Protein AF-A0A816IDU9-F1 (afdb_monomer_lite)

Foldseek 3Di:
DLVVVVVVCVVPAPQAADEDEELCCQPQPVQLQLQVLLAGLYQYEYEYCDDRPNVLFRDHNYYYDPVVVVVPDPPDPPPPPPDDWDA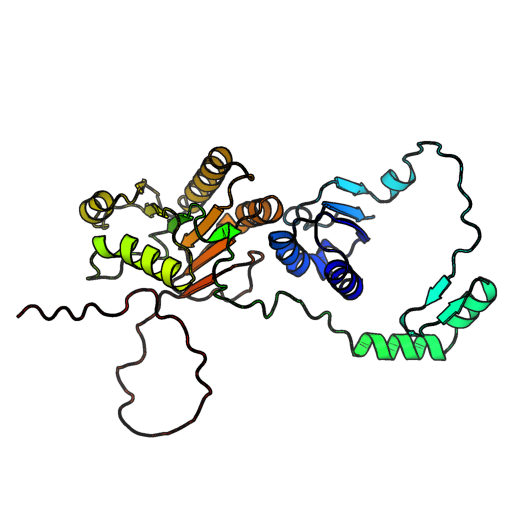DPLVRDTHPDPVVVVVVCPDPVNVVSCVVVVVPDDPDRPLPPPDAQAADDPQQLAFEEEEEEECVFPNDDPPDQLLVVVVLVCVSCVVSNRNHHYAAEYEECCPPPPVVRNVVNRHHYDYDDPPCSLVVVLVVVVVVPVVVDQVTAYEYEYEGPPCVSNVSSVSNCSSNHNYAYEYEGCDDDPDDDSDNHRHYHHQDDDDPDDDDDDDDDDDDPDPDDDDDDDDDDPPPDD

Sequence (318 aa):
MYRNMVEWRDQNPPPATMMIISNQVGSQFSWDLVRLQQRTLYNLFLAYSVRPVFSIVLSTSQEWRWKELLQNKRSAPLVVVQGAKLYCKSCNYGSQRLKKFRKHLSSYNHAREEGVTTVYTNVERVTADWGRNYKATPEFATAKIQVWWDMFDCPIPQGYDARQVPPSIEAAFKELGYSGPVSITAYGDHKHTPLQALSSTGVHVAHAVPSVEYKRMAGDVREWHADNPPQTAAIIMVISDNVDIISIGLVKLLQENKYNLFLAYSFRPYQMSYLLTSAEWLGKAYLQVLSISTVFSVKVKAVYLPQCFIANCAALIP

Radius of gyration: 25.69 Å; chains: 1; bounding box: 66×54×75 Å

Structure (mmCIF, N/CA/C/O backbone):
data_AF-A0A816IDU9-F1
#
_entry.id   AF-A0A816IDU9-F1
#
loop_
_atom_site.group_PDB
_atom_site.id
_atom_site.type_symbol
_atom_site.label_atom_id
_atom_site.label_alt_id
_atom_site.label_comp_id
_atom_site.label_asym_id
_atom_site.label_entity_id
_atom_site.label_seq_id
_atom_site.pdbx_PDB_ins_code
_atom_site.Cartn_x
_atom_site.Cartn_y
_atom_site.Cartn_z
_atom_site.occupancy
_atom_site.B_iso_or_equiv
_atom_site.auth_seq_id
_atom_site.auth_comp_id
_atom_site.auth_asym_id
_atom_site.auth_atom_id
_atom_site.pdbx_PDB_model_num
ATOM 1 N N . MET A 1 1 ? -7.204 -4.466 23.715 1.00 78.62 1 MET A N 1
ATOM 2 C CA . MET A 1 1 ? -7.829 -3.588 22.694 1.00 78.62 1 MET A CA 1
ATOM 3 C C . MET A 1 1 ? -7.527 -4.089 21.287 1.00 78.62 1 MET A C 1
ATOM 5 O O . MET A 1 1 ? -8.476 -4.454 20.615 1.00 78.62 1 MET A O 1
ATOM 9 N N . TYR A 1 2 ? -6.252 -4.191 20.885 1.00 81.44 2 TYR A N 1
ATOM 10 C CA . TYR A 1 2 ? -5.846 -4.670 19.553 1.00 81.44 2 TYR A CA 1
ATOM 11 C C . TYR A 1 2 ? -6.531 -5.961 19.090 1.00 81.44 2 TYR A C 1
ATOM 13 O O . TYR A 1 2 ? -7.183 -5.975 18.058 1.00 81.44 2 TYR A O 1
ATOM 21 N N . ARG A 1 3 ? -6.458 -7.028 19.893 1.00 81.25 3 ARG A N 1
ATOM 22 C CA . ARG A 1 3 ? -7.088 -8.313 19.568 1.00 81.25 3 ARG A CA 1
ATOM 23 C C . ARG A 1 3 ? -8.578 -8.180 19.233 1.00 81.25 3 ARG A C 1
ATOM 25 O O . ARG A 1 3 ? -9.013 -8.683 18.213 1.00 81.25 3 ARG A O 1
ATOM 32 N N . ASN A 1 4 ? -9.337 -7.436 20.042 1.00 85.25 4 ASN A N 1
ATOM 33 C CA . ASN A 1 4 ? -10.763 -7.199 19.779 1.00 85.25 4 ASN A CA 1
ATOM 34 C C . ASN A 1 4 ? -10.982 -6.416 18.479 1.00 85.25 4 ASN A C 1
ATOM 36 O O . ASN A 1 4 ? -11.978 -6.624 17.802 1.00 85.25 4 ASN A O 1
ATOM 40 N N . MET A 1 5 ? -10.083 -5.479 18.168 1.00 88.38 5 MET A N 1
ATOM 41 C CA . MET A 1 5 ? -10.132 -4.703 16.934 1.00 88.38 5 MET A CA 1
ATOM 42 C C . MET A 1 5 ? -9.935 -5.614 15.718 1.00 88.38 5 MET A C 1
ATOM 44 O O . MET A 1 5 ? -10.696 -5.498 14.768 1.00 88.38 5 MET A O 1
ATOM 48 N N . VAL A 1 6 ? -8.959 -6.526 15.762 1.00 86.38 6 VAL A N 1
ATOM 49 C CA . VAL A 1 6 ? -8.733 -7.531 14.710 1.00 86.38 6 VAL A CA 1
ATOM 50 C C . VAL A 1 6 ? -9.931 -8.478 14.596 1.00 86.38 6 VAL A C 1
ATOM 52 O O . VAL A 1 6 ? -10.527 -8.546 13.529 1.00 86.38 6 VAL A O 1
ATOM 55 N N . GLU A 1 7 ? -10.361 -9.094 15.706 1.00 87.62 7 GLU A N 1
ATOM 56 C CA . GLU A 1 7 ? -11.531 -9.994 15.754 1.00 87.62 7 GLU A CA 1
ATOM 57 C C . GLU A 1 7 ? -12.792 -9.328 15.174 1.00 87.62 7 GLU A C 1
ATOM 59 O O . GLU A 1 7 ? -13.582 -9.958 14.473 1.00 87.62 7 GLU A O 1
ATOM 64 N N . TRP A 1 8 ? -12.991 -8.035 15.449 1.00 90.94 8 TRP A N 1
ATOM 65 C CA . TRP A 1 8 ? -14.117 -7.283 14.907 1.00 90.94 8 TRP A CA 1
ATOM 66 C C . TRP A 1 8 ? -14.004 -7.077 13.393 1.00 90.94 8 TRP A C 1
ATOM 68 O O . TRP A 1 8 ? -15.014 -7.187 12.703 1.00 90.94 8 TRP A O 1
ATOM 78 N N . ARG A 1 9 ? -12.808 -6.803 12.856 1.00 90.50 9 ARG A N 1
ATOM 79 C CA . ARG A 1 9 ? -12.597 -6.604 11.408 1.00 90.50 9 ARG A CA 1
ATOM 80 C C . ARG A 1 9 ? -12.916 -7.863 10.612 1.00 90.50 9 ARG A C 1
ATOM 82 O O . ARG A 1 9 ? -13.568 -7.757 9.579 1.00 90.50 9 ARG A O 1
ATOM 89 N N . ASP A 1 10 ? -12.546 -9.031 11.132 1.00 87.06 10 ASP A N 1
ATOM 90 C CA . ASP A 1 10 ? -12.831 -10.321 10.489 1.00 87.06 10 ASP A CA 1
ATOM 91 C C . ASP A 1 10 ? -14.338 -10.563 10.320 1.00 87.06 10 ASP A C 1
ATOM 93 O O . ASP A 1 10 ? -14.783 -11.171 9.350 1.00 87.06 10 ASP A O 1
ATOM 97 N N . GLN A 1 11 ? -15.139 -10.049 11.255 1.00 91.88 11 GLN A N 1
ATOM 98 C CA . GLN A 1 11 ? -16.598 -10.169 11.240 1.00 91.88 11 GLN A CA 1
ATOM 99 C C . GLN A 1 11 ? -17.295 -9.022 10.496 1.00 91.88 11 GLN A C 1
ATOM 101 O O . GLN A 1 11 ? -18.490 -9.108 10.223 1.00 91.88 11 GLN A O 1
ATOM 106 N N . ASN A 1 12 ? -16.578 -7.936 10.198 1.00 93.00 12 ASN A N 1
ATOM 107 C CA . ASN A 1 12 ? -17.136 -6.699 9.653 1.00 93.00 12 ASN A CA 1
ATOM 108 C C . ASN A 1 12 ? -16.245 -6.195 8.505 1.00 93.00 12 ASN A C 1
ATOM 110 O O . ASN A 1 12 ? -15.448 -5.270 8.711 1.00 93.00 12 ASN A O 1
ATOM 114 N N . PRO A 1 13 ? -16.331 -6.800 7.304 1.00 89.56 13 PRO A N 1
ATOM 115 C CA . PRO A 1 13 ? -15.541 -6.370 6.159 1.00 89.56 13 PRO A CA 1
ATOM 116 C C . PRO A 1 13 ? -15.941 -4.955 5.690 1.00 89.56 13 PRO A C 1
ATOM 118 O O . PRO A 1 13 ? -17.070 -4.518 5.922 1.00 89.56 13 PRO A O 1
ATOM 121 N N . PRO A 1 14 ? -15.039 -4.224 5.015 1.00 86.12 14 PRO A N 1
ATOM 122 C CA . PRO A 1 14 ? -15.341 -2.915 4.438 1.00 86.12 14 PRO A CA 1
ATOM 123 C C . PRO A 1 14 ? -16.482 -2.962 3.396 1.00 86.12 14 PRO A C 1
ATOM 125 O O . PRO A 1 14 ? -16.586 -3.953 2.671 1.00 86.12 14 PRO A O 1
ATOM 128 N N . PRO A 1 15 ? -17.289 -1.890 3.243 1.00 89.75 15 PRO A N 1
ATOM 129 C CA . PRO A 1 15 ? -17.179 -0.604 3.929 1.00 89.75 15 PRO A CA 1
ATOM 130 C C . PRO A 1 15 ? -17.685 -0.683 5.374 1.00 89.75 15 PRO A C 1
ATOM 132 O O . PRO A 1 15 ? -18.824 -1.053 5.641 1.00 89.75 15 PRO A O 1
ATOM 135 N N . ALA A 1 16 ? -16.832 -0.289 6.317 1.00 92.62 16 ALA A N 1
ATOM 136 C CA . ALA A 1 16 ? -17.140 -0.314 7.737 1.00 92.62 16 ALA A CA 1
ATOM 137 C C . ALA A 1 16 ? -16.391 0.810 8.461 1.00 92.62 16 ALA A C 1
ATOM 139 O O . ALA A 1 16 ? -15.322 1.259 8.033 1.00 92.62 16 ALA A O 1
ATOM 140 N N . THR A 1 17 ? -16.975 1.273 9.563 1.00 94.50 17 THR A N 1
ATOM 141 C CA . THR A 1 17 ? -16.489 2.425 10.324 1.00 94.50 17 THR A CA 1
ATOM 142 C C . THR A 1 17 ? -16.028 1.982 11.699 1.00 94.50 17 THR A C 1
ATOM 144 O O . THR A 1 17 ? -16.744 1.271 12.401 1.00 94.50 17 THR A O 1
ATOM 147 N N . MET A 1 18 ? -14.847 2.438 12.104 1.00 92.81 18 MET A N 1
ATOM 148 C CA . MET A 1 18 ? -14.264 2.123 13.399 1.00 92.81 18 MET A CA 1
ATOM 149 C C . MET A 1 18 ? -13.790 3.399 14.082 1.00 92.81 18 MET A C 1
ATOM 151 O O . MET A 1 18 ? -13.021 4.170 13.515 1.00 92.81 18 MET A O 1
ATOM 155 N N . MET A 1 19 ? -14.213 3.594 15.330 1.00 92.75 19 MET A N 1
ATOM 156 C CA . MET A 1 19 ? -13.714 4.667 16.183 1.00 92.75 19 MET A CA 1
ATOM 157 C C . MET A 1 19 ? -12.848 4.090 17.301 1.00 92.75 19 MET A C 1
ATOM 159 O O . MET A 1 19 ? -13.300 3.235 18.064 1.00 92.75 19 MET A O 1
ATOM 163 N N . ILE A 1 20 ? -11.614 4.577 17.424 1.00 89.38 20 ILE A N 1
ATOM 164 C CA . ILE A 1 20 ? -10.679 4.176 18.476 1.00 89.38 20 ILE A CA 1
ATOM 165 C C . ILE A 1 20 ? -10.478 5.347 19.435 1.00 89.38 20 ILE A C 1
ATOM 167 O O . ILE A 1 20 ? -9.988 6.410 19.057 1.00 89.38 20 ILE A O 1
ATOM 171 N N . ILE A 1 21 ? -10.836 5.134 20.702 1.00 90.88 21 ILE A N 1
ATOM 172 C CA . ILE A 1 21 ? -10.668 6.115 21.779 1.00 90.88 21 ILE A CA 1
ATOM 173 C C . ILE A 1 21 ? -9.520 5.650 22.678 1.00 90.88 21 ILE A C 1
ATOM 175 O O . ILE A 1 21 ? -9.719 4.823 23.569 1.00 90.88 21 ILE A O 1
ATOM 179 N N . SER A 1 22 ? -8.294 6.105 22.409 1.00 87.19 22 SER A N 1
ATOM 180 C CA . SER A 1 22 ? -7.103 5.674 23.152 1.00 87.19 22 SER A CA 1
ATOM 181 C C . SER A 1 22 ? -5.885 6.563 22.897 1.00 87.19 22 SER A C 1
ATOM 183 O O . SER A 1 22 ? -5.602 6.941 21.765 1.00 87.19 22 SER A O 1
ATOM 185 N N . ASN A 1 23 ? -5.082 6.803 23.939 1.00 85.06 23 ASN A N 1
ATOM 186 C CA . ASN A 1 23 ? -3.752 7.416 23.796 1.00 85.06 23 ASN A CA 1
ATOM 187 C C . ASN A 1 23 ? -2.694 6.426 23.266 1.00 85.06 23 ASN A C 1
ATOM 189 O O . ASN A 1 23 ? -1.593 6.835 22.911 1.00 85.06 23 ASN A O 1
ATOM 193 N N . GLN A 1 24 ? -2.995 5.123 23.239 1.00 78.56 24 GLN A N 1
ATOM 194 C CA . GLN A 1 24 ? -2.028 4.068 22.908 1.00 78.56 24 GLN A CA 1
ATOM 195 C C . GLN A 1 24 ? -1.962 3.737 21.412 1.00 78.56 24 GLN A C 1
ATOM 197 O O . GLN A 1 24 ? -1.134 2.921 21.011 1.00 78.56 24 GLN A O 1
ATOM 202 N N . VAL A 1 25 ? -2.798 4.366 20.574 1.00 76.94 25 VAL A N 1
ATOM 203 C CA . VAL A 1 25 ? -2.815 4.112 19.121 1.00 76.94 25 VAL A CA 1
ATOM 204 C C . VAL A 1 25 ? -1.441 4.337 18.504 1.00 76.94 25 VAL A C 1
ATOM 206 O O . VAL A 1 25 ? -0.973 3.492 17.750 1.00 76.94 25 VAL A O 1
ATOM 209 N N . GLY A 1 26 ? -0.755 5.415 18.889 1.00 67.81 26 GLY A N 1
ATOM 210 C CA . GLY A 1 26 ? 0.555 5.749 18.333 1.00 67.81 26 GLY A CA 1
ATOM 211 C C . GLY A 1 26 ? 1.686 4.793 18.718 1.00 67.81 26 GLY A C 1
ATOM 212 O O . GLY A 1 26 ? 2.640 4.679 17.959 1.00 67.81 26 GLY A O 1
ATOM 213 N N . SER A 1 27 ? 1.601 4.112 19.863 1.00 69.06 27 SER A N 1
ATOM 214 C CA . SER A 1 27 ? 2.715 3.320 20.407 1.00 69.06 27 SER A CA 1
ATOM 215 C C . SER A 1 27 ? 2.509 1.810 20.316 1.00 69.06 27 SER A C 1
ATOM 217 O O . SER A 1 27 ? 3.453 1.097 20.001 1.00 69.06 27 SER A O 1
ATOM 219 N N . GLN A 1 28 ? 1.298 1.317 20.587 1.00 65.62 28 GLN A N 1
ATOM 220 C CA . GLN A 1 28 ? 1.035 -0.122 20.705 1.00 65.62 28 GLN A CA 1
ATOM 221 C C . GLN A 1 28 ? 0.376 -0.724 19.462 1.00 65.62 28 GLN A C 1
ATOM 223 O O . GLN A 1 28 ? 0.514 -1.919 19.214 1.00 65.62 28 GLN A O 1
ATOM 228 N N . PHE A 1 29 ? -0.355 0.084 18.685 1.00 65.69 29 PHE A N 1
ATOM 229 C CA . PHE A 1 29 ? -1.161 -0.402 17.555 1.00 65.69 29 PHE A CA 1
ATOM 230 C C . PHE A 1 29 ? -0.689 0.122 16.200 1.00 65.69 29 PHE A C 1
ATOM 232 O O . PHE A 1 29 ? -1.018 -0.481 15.184 1.00 65.69 29 PHE A O 1
ATOM 239 N N . SER A 1 30 ? 0.059 1.228 16.183 1.00 72.06 30 SER A N 1
ATOM 240 C CA . SER A 1 30 ? 0.325 2.023 14.981 1.00 72.06 30 SER A CA 1
ATOM 241 C C . SER A 1 30 ? 0.877 1.192 13.832 1.00 72.06 30 SER A C 1
ATOM 243 O O . SER A 1 30 ? 0.335 1.255 12.738 1.00 72.06 30 SER A O 1
ATOM 245 N N . TRP A 1 31 ? 1.892 0.367 14.080 1.00 82.00 31 TRP A N 1
ATOM 246 C CA . TRP A 1 31 ? 2.564 -0.372 13.014 1.00 82.00 31 TRP A CA 1
ATOM 247 C C . TRP A 1 31 ? 1.662 -1.368 12.278 1.00 82.00 31 TRP A C 1
ATOM 249 O O . TRP A 1 31 ? 1.535 -1.292 11.056 1.00 82.00 31 TRP A O 1
ATOM 259 N N . ASP A 1 32 ? 0.989 -2.262 13.004 1.00 86.06 32 ASP A N 1
ATOM 260 C CA . ASP A 1 32 ? 0.158 -3.296 12.374 1.00 86.06 32 ASP A CA 1
ATOM 261 C C . ASP A 1 32 ? -1.160 -2.704 11.852 1.00 86.06 32 ASP A C 1
ATOM 263 O O . ASP A 1 32 ? -1.638 -3.080 10.786 1.00 86.06 32 ASP A O 1
ATOM 267 N N . LEU A 1 33 ? -1.714 -1.701 12.546 1.00 87.50 33 LEU A N 1
ATOM 268 C CA . LEU A 1 33 ? -2.922 -1.002 12.107 1.00 87.50 33 LEU A CA 1
ATOM 269 C C . LEU A 1 33 ? -2.698 -0.216 10.807 1.00 87.50 33 LEU A C 1
ATOM 271 O O . LEU A 1 33 ? -3.548 -0.274 9.922 1.00 87.50 33 LEU A O 1
ATOM 275 N N . VAL A 1 34 ? -1.559 0.471 10.666 1.00 89.06 34 VAL A N 1
ATOM 276 C CA . VAL A 1 34 ? -1.174 1.162 9.422 1.00 89.06 34 VAL A CA 1
ATOM 277 C C . VAL A 1 34 ? -1.103 0.178 8.257 1.00 89.06 34 VAL A C 1
ATOM 279 O O . VAL A 1 34 ? -1.583 0.485 7.168 1.00 89.06 34 VAL A O 1
ATOM 282 N N . ARG A 1 35 ? -0.543 -1.017 8.474 1.00 89.31 35 ARG A N 1
ATOM 283 C CA . ARG A 1 35 ? -0.464 -2.063 7.445 1.00 89.31 35 ARG A CA 1
ATOM 284 C C . ARG A 1 35 ? -1.842 -2.626 7.110 1.00 89.31 35 ARG A C 1
ATOM 286 O O . ARG A 1 35 ? -2.205 -2.679 5.941 1.00 89.31 35 ARG A O 1
ATOM 293 N N . LEU A 1 36 ? -2.653 -2.967 8.111 1.00 89.56 36 LEU A N 1
ATOM 294 C CA . LEU A 1 36 ? -4.027 -3.445 7.906 1.00 89.56 36 LEU A CA 1
ATOM 295 C C . LEU A 1 36 ? -4.887 -2.438 7.133 1.00 89.56 36 LEU A C 1
ATOM 297 O O . LEU A 1 36 ? -5.717 -2.828 6.302 1.00 89.56 36 LEU A O 1
ATOM 301 N N . GLN A 1 37 ? -4.694 -1.145 7.393 1.00 89.81 37 GLN A N 1
ATOM 302 C CA . GLN A 1 37 ? -5.437 -0.087 6.725 1.00 89.81 37 GLN A CA 1
ATOM 303 C C . GLN A 1 37 ? -5.162 -0.047 5.215 1.00 89.81 37 GLN A C 1
ATOM 305 O O . GLN A 1 37 ? -6.101 0.193 4.464 1.00 89.81 37 GLN A O 1
ATOM 310 N N . GLN A 1 38 ? -3.961 -0.424 4.760 1.00 89.69 38 GLN A N 1
ATOM 311 C CA . GLN A 1 38 ? -3.587 -0.461 3.334 1.00 89.69 38 GLN A CA 1
ATOM 312 C C . GLN A 1 38 ? -4.351 -1.498 2.492 1.00 89.69 38 GLN A C 1
ATOM 314 O O . GLN A 1 38 ? -4.284 -1.478 1.270 1.00 89.69 38 GLN A O 1
ATOM 319 N N . ARG A 1 39 ? -5.072 -2.436 3.120 1.00 83.19 39 ARG A N 1
ATOM 320 C CA . ARG A 1 39 ? -5.862 -3.466 2.412 1.00 83.19 39 ARG A CA 1
ATOM 321 C C . ARG A 1 39 ? -7.356 -3.256 2.476 1.00 83.19 39 ARG A C 1
ATOM 323 O O . ARG A 1 39 ? -8.088 -3.697 1.598 1.00 83.19 39 ARG A O 1
ATOM 330 N N . THR A 1 40 ? -7.805 -2.674 3.573 1.00 84.50 40 THR A N 1
ATOM 331 C CA . THR A 1 40 ? -9.214 -2.714 3.951 1.00 84.50 40 THR A CA 1
ATOM 332 C C . THR A 1 40 ? -9.847 -1.332 3.956 1.00 84.50 40 THR A C 1
ATOM 334 O O . THR A 1 40 ? -11.055 -1.244 3.791 1.00 84.50 40 THR A O 1
ATOM 337 N N . LEU A 1 41 ? -9.059 -0.253 4.054 1.00 87.31 41 LEU A N 1
ATOM 338 C CA . LEU A 1 41 ? -9.546 1.117 3.862 1.00 87.31 41 LEU A CA 1
ATOM 339 C C . LEU A 1 41 ? -10.793 1.435 4.717 1.00 87.31 41 LEU A C 1
ATOM 341 O O . LEU A 1 41 ? -11.775 1.993 4.232 1.00 87.31 41 LEU A O 1
ATOM 345 N N . TYR A 1 42 ? -10.788 1.032 5.994 1.00 90.88 42 TYR A N 1
ATOM 346 C CA . TYR A 1 42 ? -11.891 1.343 6.912 1.00 90.88 42 TYR A CA 1
ATOM 347 C C . TYR A 1 42 ? -12.007 2.857 7.114 1.00 90.88 42 TYR A C 1
ATOM 349 O O . TYR A 1 42 ? -11.001 3.565 7.121 1.00 90.88 42 TYR A O 1
ATOM 357 N N . ASN A 1 43 ? -13.209 3.349 7.413 1.00 92.06 43 ASN A N 1
ATOM 358 C CA . ASN A 1 43 ? -13.364 4.718 7.903 1.00 92.06 43 ASN A CA 1
ATOM 359 C C . ASN A 1 43 ? -12.896 4.770 9.363 1.00 92.06 43 ASN A C 1
ATOM 361 O O . ASN A 1 43 ? -13.623 4.350 10.271 1.00 92.06 43 ASN A O 1
ATOM 365 N N . LEU A 1 44 ? -11.657 5.218 9.580 1.00 90.62 44 LEU A N 1
ATOM 366 C CA . LEU A 1 44 ? -11.026 5.251 10.897 1.00 90.62 44 LEU A CA 1
ATOM 367 C C . LEU A 1 44 ? -11.187 6.617 11.560 1.00 90.62 44 LEU A C 1
ATOM 369 O O . LEU A 1 44 ? -10.728 7.636 11.055 1.00 90.62 44 LEU A O 1
ATOM 373 N N . PHE A 1 45 ? -11.773 6.618 12.747 1.00 92.12 45 PHE A N 1
ATOM 374 C CA . PHE A 1 45 ? -11.953 7.792 13.588 1.00 92.12 45 PHE A CA 1
ATOM 375 C C . PHE A 1 45 ? -11.122 7.653 14.859 1.00 92.12 45 PHE A C 1
ATOM 377 O O . PHE A 1 45 ? -11.154 6.602 15.500 1.00 92.12 45 PHE A O 1
ATOM 384 N N . LEU A 1 46 ? -10.410 8.704 15.267 1.00 90.12 46 LEU A N 1
ATOM 385 C CA . LEU A 1 46 ? -9.608 8.673 16.492 1.00 90.12 46 LEU A CA 1
ATOM 386 C C . LEU A 1 46 ? -10.077 9.706 17.510 1.00 90.12 46 LEU A C 1
ATOM 388 O O . LEU A 1 46 ? -10.334 10.861 17.183 1.00 90.12 46 LEU A O 1
ATOM 392 N N . ALA A 1 47 ? -10.105 9.310 18.779 1.00 91.25 47 ALA A N 1
ATOM 393 C CA . ALA A 1 47 ? -10.171 10.249 19.886 1.00 91.25 47 ALA A CA 1
ATOM 394 C C . ALA A 1 47 ? -9.090 9.939 20.921 1.00 91.25 47 ALA A C 1
ATOM 396 O O . ALA A 1 47 ? -8.853 8.789 21.292 1.00 91.25 47 ALA A O 1
ATOM 397 N N . TYR A 1 48 ? -8.432 10.982 21.410 1.00 89.50 48 TYR A N 1
ATOM 398 C CA . TYR A 1 48 ? -7.319 10.851 22.345 1.00 89.50 48 TYR A CA 1
ATOM 399 C C . TYR A 1 48 ? -7.283 12.029 23.316 1.00 89.50 48 TYR A C 1
ATOM 401 O O . TYR A 1 48 ? -7.701 13.141 23.000 1.00 89.50 48 TYR A O 1
ATOM 409 N N . SER A 1 49 ? -6.759 11.813 24.517 1.00 90.12 49 SER A N 1
ATOM 410 C CA . SER A 1 49 ? -6.514 12.900 25.473 1.00 90.12 49 SER A CA 1
ATOM 411 C C . SER A 1 49 ? -5.213 13.636 25.163 1.00 90.12 49 SER A C 1
ATOM 413 O O . SER A 1 49 ? -5.128 14.844 25.371 1.00 90.12 49 SER A O 1
ATOM 415 N N . VAL A 1 50 ? -4.212 12.916 24.652 1.00 83.62 50 VAL A N 1
ATOM 416 C CA . VAL A 1 50 ? -2.914 13.455 24.231 1.00 83.62 50 VAL A CA 1
ATOM 417 C C . VAL A 1 50 ? -2.704 13.071 22.776 1.00 83.62 50 VAL A C 1
ATOM 419 O O . VAL A 1 50 ? -2.853 11.900 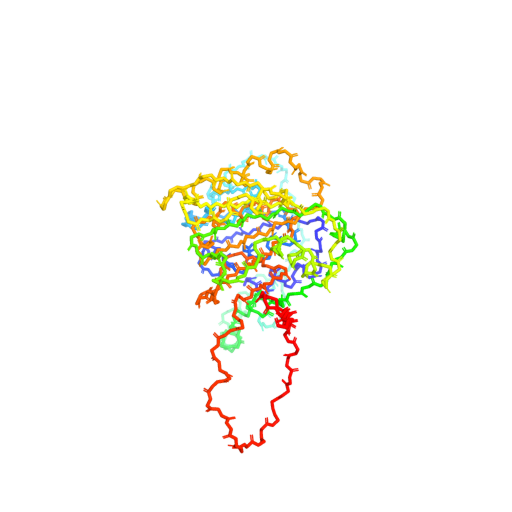22.432 1.00 83.62 50 VAL A O 1
ATOM 422 N N . ARG A 1 51 ? -2.378 14.051 21.924 1.00 78.25 51 ARG A N 1
ATOM 423 C CA . ARG A 1 51 ? -2.160 13.792 20.498 1.00 78.25 51 ARG A CA 1
ATOM 424 C C . ARG A 1 51 ? -1.025 12.778 20.324 1.00 78.25 51 ARG A C 1
ATOM 426 O O . ARG A 1 51 ? 0.075 13.044 20.809 1.00 78.25 51 ARG A O 1
ATOM 433 N N . PRO A 1 52 ? -1.256 11.645 19.639 1.00 70.31 52 PRO A N 1
ATOM 434 C CA . PRO A 1 52 ? -0.198 10.694 19.355 1.00 70.31 52 PRO A CA 1
ATOM 435 C C . PRO A 1 52 ? 0.854 11.343 18.454 1.00 70.31 52 PRO A C 1
ATOM 437 O O . PRO A 1 52 ? 0.523 11.920 17.414 1.00 70.31 52 PRO A O 1
ATOM 440 N N . VAL A 1 53 ? 2.127 11.200 18.826 1.00 63.41 53 VAL A N 1
ATOM 441 C CA . VAL A 1 53 ? 3.268 11.685 18.027 1.00 63.41 53 VAL A CA 1
ATOM 442 C C . VAL A 1 53 ? 3.257 11.069 16.616 1.00 63.41 53 VAL A C 1
ATOM 444 O O . VAL A 1 53 ? 3.607 11.728 15.647 1.00 63.41 53 VAL A O 1
ATOM 447 N N . PHE A 1 54 ? 2.743 9.842 16.480 1.00 59.66 54 PHE A N 1
ATOM 448 C CA . PHE A 1 54 ? 2.661 9.090 15.222 1.00 59.66 54 PHE A CA 1
ATOM 449 C C . PHE A 1 54 ? 1.444 9.414 14.328 1.00 59.66 54 PHE A C 1
ATOM 451 O O . PHE A 1 54 ? 1.209 8.703 13.352 1.00 59.66 54 PHE A O 1
ATOM 458 N N . SER A 1 55 ? 0.694 10.494 14.594 1.00 59.16 55 SER A N 1
ATOM 459 C CA . SER A 1 55 ? -0.455 10.932 13.760 1.00 59.16 55 SER A CA 1
ATOM 460 C C . SER A 1 55 ? -0.093 11.362 12.323 1.00 59.16 55 SER A C 1
ATOM 462 O O . SER A 1 55 ? -0.942 11.850 11.589 1.00 59.16 55 SER A O 1
ATOM 464 N N . ILE A 1 56 ? 1.156 11.179 11.884 1.00 60.97 56 ILE A N 1
ATOM 465 C CA . ILE A 1 56 ? 1.574 11.468 10.507 1.00 60.97 56 ILE A CA 1
ATOM 466 C C . ILE A 1 56 ? 1.385 10.258 9.581 1.00 60.97 56 ILE A C 1
ATOM 468 O O . ILE A 1 56 ? 1.220 10.471 8.384 1.00 60.97 56 ILE A O 1
ATOM 472 N N . VAL A 1 57 ? 1.393 9.016 10.086 1.00 80.00 57 VAL A N 1
ATOM 473 C CA . VAL A 1 57 ? 1.440 7.823 9.213 1.00 80.00 57 VAL A CA 1
ATOM 474 C C . VAL A 1 57 ? 0.075 7.165 9.017 1.00 80.00 57 VAL A C 1
ATOM 476 O O . VAL A 1 57 ? -0.232 6.783 7.896 1.00 80.00 57 VAL A O 1
ATOM 479 N N . LEU A 1 58 ? -0.741 7.029 10.066 1.00 87.19 58 LEU A N 1
ATOM 480 C CA . LEU A 1 58 ? -2.073 6.418 9.964 1.00 87.19 58 LEU A CA 1
ATOM 481 C C . LEU A 1 58 ? -3.060 7.400 9.325 1.00 87.19 58 LEU A C 1
ATOM 483 O O . LEU A 1 58 ? -3.273 8.480 9.874 1.00 87.19 58 LEU A O 1
ATOM 487 N N . SER A 1 59 ? -3.689 7.013 8.217 1.00 87.44 59 SER A N 1
ATOM 488 C CA . SER A 1 59 ? -4.755 7.816 7.612 1.00 87.44 59 SER A CA 1
ATOM 489 C C . SER A 1 59 ? -6.051 7.650 8.409 1.00 87.44 59 SER A C 1
ATOM 491 O O . SER A 1 59 ? -6.493 6.534 8.697 1.00 87.44 59 SER A O 1
ATOM 493 N N . THR A 1 60 ? -6.653 8.776 8.790 1.00 88.94 60 THR A N 1
ATOM 494 C CA . THR A 1 60 ? -7.881 8.847 9.588 1.00 88.94 60 THR A CA 1
ATOM 495 C C . THR A 1 60 ? -8.895 9.752 8.900 1.00 88.94 60 THR A C 1
ATOM 497 O O . THR A 1 60 ? -8.542 10.732 8.250 1.00 88.94 60 THR A O 1
ATOM 500 N N . SER A 1 61 ? -10.176 9.419 9.034 1.00 90.94 61 SER A N 1
ATOM 501 C CA . SER A 1 61 ? -11.279 10.221 8.506 1.00 90.94 61 SER A CA 1
ATOM 502 C C . SER A 1 61 ? -11.473 11.503 9.315 1.00 90.94 61 SER A C 1
ATOM 504 O O . SER A 1 61 ? -11.782 12.545 8.749 1.00 90.94 61 SER A O 1
ATOM 506 N N . GLN A 1 62 ? -11.320 11.425 10.640 1.00 90.38 62 GLN A N 1
ATOM 507 C CA . GLN A 1 62 ? -11.362 12.576 11.540 1.00 90.38 62 GLN A CA 1
ATOM 508 C C . GLN A 1 62 ? -10.745 12.215 12.897 1.00 90.38 62 GLN A C 1
ATOM 510 O O . GLN A 1 62 ? -10.848 11.077 13.373 1.00 90.38 62 GLN A O 1
ATOM 515 N N . GLU A 1 63 ? -10.155 13.217 13.546 1.00 90.44 63 GLU A N 1
ATOM 516 C CA . GLU A 1 63 ? -9.581 13.105 14.885 1.00 90.44 63 GLU A CA 1
ATOM 517 C C . GLU A 1 63 ? -10.198 14.129 15.843 1.00 90.44 63 GLU A C 1
ATOM 519 O O . GLU A 1 63 ? -10.556 15.240 15.436 1.00 90.44 63 GLU A O 1
ATOM 524 N N . TRP A 1 64 ? -10.280 13.771 17.127 1.00 91.31 64 TRP A N 1
ATOM 525 C CA . TRP A 1 64 ? -10.693 14.676 18.200 1.00 91.31 64 TRP A CA 1
ATOM 526 C C . TRP A 1 64 ? -9.778 14.590 19.413 1.00 91.31 64 TRP A C 1
ATOM 528 O O . TRP A 1 64 ? -9.385 13.506 19.860 1.00 91.31 64 TRP A O 1
ATOM 538 N N . ARG A 1 65 ? -9.559 15.738 20.061 1.00 91.12 65 ARG A N 1
ATOM 539 C CA . ARG A 1 65 ? -9.178 15.717 21.472 1.00 91.12 65 ARG A CA 1
ATOM 540 C C . ARG A 1 65 ? -10.387 15.292 22.295 1.00 91.12 65 ARG A C 1
ATOM 542 O O . ARG A 1 65 ? -11.479 15.830 22.137 1.00 91.12 65 ARG A O 1
ATOM 549 N N . TRP A 1 66 ? -10.185 14.366 23.224 1.00 91.12 66 TRP A N 1
ATOM 550 C CA . TRP A 1 66 ? -11.247 13.784 24.045 1.00 91.12 66 TRP A CA 1
ATOM 551 C C . TRP A 1 66 ? -12.115 14.848 24.731 1.00 91.12 66 TRP A C 1
ATOM 553 O O . TRP A 1 66 ? -13.339 14.765 24.708 1.00 91.12 66 TRP A O 1
ATOM 563 N N . LYS A 1 67 ? -11.485 15.894 25.281 1.00 90.12 67 LYS A N 1
ATOM 564 C CA . LYS A 1 67 ? -12.197 17.004 25.930 1.00 90.12 67 LYS A CA 1
ATOM 565 C C . LY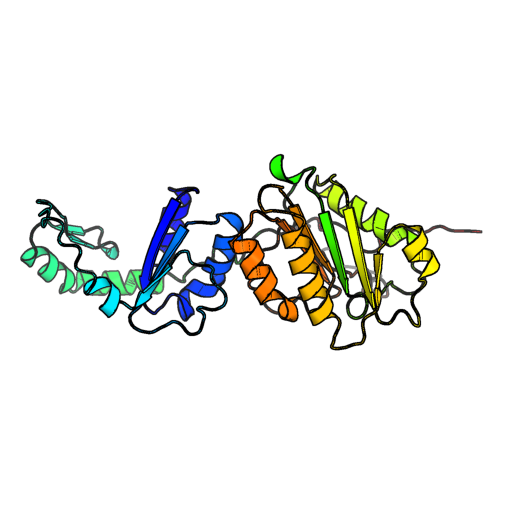S A 1 67 ? -13.111 17.765 24.966 1.00 90.12 67 LYS A C 1
ATOM 567 O O . LYS A 1 67 ? -14.216 18.119 25.353 1.00 90.12 67 LYS A O 1
ATOM 572 N N . GLU A 1 68 ? -12.666 17.989 23.734 1.00 89.06 68 GLU A N 1
ATOM 573 C CA . GLU A 1 68 ? -13.431 18.705 22.707 1.00 89.06 68 GLU A CA 1
ATOM 574 C C . GLU A 1 68 ? -14.600 17.853 22.202 1.00 89.06 68 GLU A C 1
ATOM 576 O O . GLU A 1 68 ? -15.713 18.354 22.062 1.00 89.06 68 GLU A O 1
ATOM 581 N N . LEU A 1 69 ? -14.382 16.543 22.020 1.00 88.62 69 LEU A N 1
ATOM 582 C CA . LEU A 1 69 ? -15.436 15.608 21.622 1.00 88.62 69 LEU A CA 1
ATOM 583 C C . LEU A 1 69 ? -16.592 15.592 22.633 1.00 88.62 69 LEU A C 1
ATOM 585 O O . LEU A 1 69 ? -17.755 15.645 22.243 1.00 88.62 69 LEU A O 1
ATOM 589 N N . LEU A 1 70 ? -16.274 15.571 23.931 1.00 86.56 70 LEU A N 1
ATOM 590 C CA . LEU A 1 70 ? -17.275 15.603 25.003 1.00 86.56 70 LEU A CA 1
ATOM 591 C C . LEU A 1 70 ? -18.015 16.943 25.117 1.00 86.56 70 LEU A C 1
ATOM 593 O O . LEU A 1 70 ? -19.114 16.995 25.667 1.00 86.56 70 LEU A O 1
ATOM 597 N N . GLN A 1 71 ? -17.415 18.032 24.638 1.00 81.44 71 GLN A N 1
ATOM 598 C CA . GLN A 1 71 ? -17.997 19.373 24.698 1.00 81.44 71 GLN A CA 1
ATOM 599 C C . GLN A 1 71 ? -18.926 19.678 23.520 1.00 81.44 71 GLN A C 1
ATOM 601 O O . GLN A 1 71 ? -19.617 20.698 23.558 1.00 81.44 71 GLN A O 1
ATOM 606 N N . ASN A 1 72 ? -18.978 18.820 22.496 1.00 62.97 72 ASN A N 1
ATOM 607 C CA . ASN A 1 72 ? -19.776 19.053 21.298 1.00 62.97 72 ASN A CA 1
ATOM 608 C C . ASN A 1 72 ? -21.275 18.823 21.579 1.00 62.97 72 ASN A C 1
ATOM 610 O O . ASN A 1 72 ? -21.850 17.766 21.324 1.00 62.97 72 ASN A O 1
ATOM 614 N N . LYS A 1 73 ? -21.904 19.836 22.183 1.00 59.25 73 LYS A N 1
ATOM 615 C CA . LYS A 1 73 ? -23.312 19.872 22.582 1.00 59.25 73 LYS A CA 1
ATOM 616 C C . LYS A 1 73 ? -24.215 20.130 21.372 1.00 59.25 73 LYS A C 1
ATOM 618 O O . LYS A 1 73 ? -24.754 21.222 21.221 1.00 59.25 73 LYS A O 1
ATOM 623 N N . ARG A 1 74 ? -24.443 19.126 20.525 1.00 58.06 74 ARG A N 1
ATOM 624 C CA . ARG A 1 74 ? -25.734 19.051 19.823 1.00 58.06 74 ARG A CA 1
ATOM 625 C C . ARG A 1 74 ? -26.688 18.298 20.735 1.00 58.06 74 ARG A C 1
ATOM 627 O O . ARG A 1 74 ? -26.522 17.107 20.969 1.00 58.06 74 ARG A O 1
ATOM 634 N N . SER A 1 75 ? -27.628 19.040 21.306 1.00 60.91 75 SER A N 1
ATOM 635 C CA . SER A 1 75 ? -28.631 18.598 22.274 1.00 60.91 75 SER A CA 1
ATOM 636 C C . SER A 1 75 ? -29.628 17.633 21.621 1.00 60.91 75 SER A C 1
ATOM 638 O O . SER A 1 75 ? -30.779 17.979 21.376 1.00 60.91 75 SER A O 1
ATOM 640 N N . ALA A 1 76 ? -29.193 16.420 21.287 1.00 62.97 76 ALA A N 1
ATOM 641 C CA . ALA A 1 76 ? -30.132 15.331 21.070 1.00 62.97 76 ALA A CA 1
ATOM 642 C C . ALA A 1 76 ? -30.747 14.953 22.432 1.00 62.97 76 ALA A C 1
ATOM 644 O O . ALA A 1 76 ? -30.037 14.990 23.445 1.00 62.97 76 ALA A O 1
ATOM 645 N N . PRO A 1 77 ? -32.043 14.600 22.497 1.00 64.19 77 PRO A N 1
ATOM 646 C CA . PRO A 1 77 ? -32.643 14.089 23.721 1.00 64.19 77 PRO A CA 1
ATOM 647 C C . PRO A 1 77 ? -31.831 12.900 24.237 1.00 64.19 77 PRO A C 1
ATOM 649 O O . PRO A 1 77 ? -31.440 12.027 23.460 1.00 64.19 77 PRO A O 1
ATOM 652 N N . LEU A 1 78 ? -31.574 12.862 25.545 1.00 61.97 78 LEU A N 1
ATOM 653 C CA . LEU A 1 78 ? -30.943 11.714 26.188 1.00 61.97 78 LEU A CA 1
ATOM 654 C C . LEU A 1 78 ? -31.853 10.494 26.013 1.00 61.97 78 LEU A C 1
ATOM 656 O O . LEU A 1 78 ? -32.808 10.303 26.763 1.00 61.97 78 LEU A O 1
ATOM 660 N N . VAL A 1 79 ? -31.551 9.654 25.026 1.00 62.59 79 VAL A N 1
ATOM 661 C CA . VAL A 1 79 ? -32.155 8.328 24.916 1.00 62.59 79 VAL A CA 1
ATOM 662 C C . VAL A 1 79 ? -31.515 7.469 25.999 1.00 62.59 79 VAL A C 1
ATOM 664 O O . VAL A 1 79 ? -30.403 6.962 25.849 1.00 62.59 79 VAL A O 1
ATOM 667 N N . VAL A 1 80 ? -32.195 7.344 27.136 1.00 59.59 80 VAL A N 1
ATOM 668 C CA . VAL A 1 80 ? -31.788 6.409 28.185 1.00 59.59 80 VAL A CA 1
ATOM 669 C C . VAL A 1 80 ? -32.049 5.001 27.662 1.00 59.59 80 VAL A C 1
ATOM 671 O O . VAL A 1 80 ? -33.179 4.520 27.670 1.00 59.59 80 VAL A O 1
ATOM 674 N N . VAL A 1 81 ? -30.996 4.329 27.201 1.00 59.91 81 VAL A N 1
ATOM 675 C CA . VAL A 1 81 ? -31.064 2.909 26.848 1.00 59.91 81 VAL A CA 1
ATOM 676 C C . VAL A 1 81 ? -31.204 2.108 28.146 1.00 59.91 81 VAL A C 1
ATOM 678 O O . VAL A 1 81 ? -30.220 1.791 28.819 1.00 59.91 81 VAL A O 1
ATOM 681 N N . GLN A 1 82 ? -32.441 1.807 28.544 1.00 55.62 82 GLN A N 1
ATOM 682 C CA . GLN A 1 82 ? -32.712 0.858 29.623 1.00 55.62 82 GLN A CA 1
ATOM 683 C C . GLN A 1 82 ? -32.196 -0.527 29.207 1.00 55.62 82 GLN A C 1
ATOM 685 O O . GLN A 1 82 ? -32.669 -1.105 28.234 1.00 55.62 82 GLN A O 1
ATOM 690 N N . GLY A 1 83 ? -31.222 -1.069 29.950 1.00 62.50 83 GLY A N 1
ATOM 691 C CA . GLY A 1 83 ? -30.790 -2.466 29.798 1.00 62.50 83 GLY A CA 1
ATOM 692 C C . GLY A 1 83 ? -29.312 -2.719 29.488 1.00 62.50 83 GLY A C 1
ATOM 693 O O . GLY A 1 83 ? -28.951 -3.881 29.296 1.00 62.50 83 GLY A O 1
ATOM 694 N N . ALA A 1 84 ? -28.443 -1.702 29.479 1.00 70.50 84 ALA A N 1
ATOM 695 C CA . ALA A 1 84 ? -27.006 -1.912 29.275 1.00 70.50 84 ALA A CA 1
ATOM 696 C C . ALA A 1 84 ? -26.421 -2.880 30.331 1.00 70.50 84 ALA A C 1
ATOM 698 O O . ALA A 1 84 ? -26.451 -2.615 31.536 1.00 70.50 84 ALA A O 1
ATOM 699 N N . LYS A 1 85 ? -25.906 -4.031 29.881 1.00 83.50 85 LYS A N 1
ATOM 700 C CA . LYS A 1 85 ? -25.221 -5.016 30.731 1.00 83.50 85 LYS A CA 1
ATOM 701 C C . LYS A 1 85 ? -23.750 -4.619 30.873 1.00 83.50 85 LYS A C 1
ATOM 703 O O . LYS A 1 85 ? -23.071 -4.399 29.877 1.00 83.50 85 LYS A O 1
ATOM 708 N N . LEU A 1 86 ? -23.249 -4.567 32.105 1.00 89.25 86 LEU A N 1
ATOM 709 C CA . LEU A 1 86 ? -21.813 -4.497 32.379 1.00 89.25 86 LEU A CA 1
ATOM 710 C C . LEU A 1 86 ? -21.206 -5.870 32.095 1.00 89.25 86 LEU A C 1
ATOM 712 O O . LEU A 1 86 ? -21.789 -6.879 32.496 1.00 89.25 86 LEU A O 1
ATOM 716 N N . TYR A 1 87 ? -20.057 -5.913 31.428 1.00 91.06 87 TYR A N 1
ATOM 717 C CA . TYR A 1 87 ? -19.423 -7.159 31.010 1.00 91.06 87 TYR A CA 1
ATOM 718 C C . TYR A 1 87 ? -17.924 -7.149 31.314 1.00 91.06 87 TYR A C 1
ATOM 720 O O . TYR A 1 87 ? -17.230 -6.176 31.024 1.00 91.06 87 TYR A O 1
ATOM 728 N N . CYS A 1 88 ? -17.431 -8.235 31.904 1.00 90.12 88 CYS A N 1
ATOM 729 C CA . CYS A 1 88 ? -16.016 -8.518 32.103 1.00 90.12 88 CYS A CA 1
ATOM 730 C C . CYS A 1 88 ? -15.616 -9.645 31.147 1.00 90.12 88 CYS A C 1
ATOM 732 O O . CYS A 1 88 ? -16.117 -10.763 31.276 1.00 90.12 88 CYS A O 1
ATOM 734 N N . LYS A 1 89 ? -14.713 -9.349 30.201 1.00 85.81 89 LYS A N 1
ATOM 735 C CA . LYS A 1 89 ? -14.251 -10.318 29.195 1.00 85.81 89 LYS A CA 1
ATOM 736 C C . LYS A 1 89 ? -13.413 -11.430 29.826 1.00 85.81 89 LYS A C 1
ATOM 738 O O . LYS A 1 89 ? -13.674 -12.590 29.539 1.00 85.81 89 LYS A O 1
ATOM 743 N N . SER A 1 90 ? -12.477 -11.086 30.708 1.00 87.06 90 SER A N 1
ATOM 744 C CA . SER A 1 90 ? -11.529 -12.033 31.314 1.00 87.06 90 SER A CA 1
ATOM 745 C C . SER A 1 90 ? -12.227 -13.137 32.103 1.00 87.06 90 SER A C 1
ATOM 747 O O . SER A 1 90 ? -11.823 -14.286 32.052 1.00 87.06 90 SER A O 1
ATOM 749 N N . CYS A 1 91 ? -13.342 -12.817 32.762 1.00 90.12 91 CYS A N 1
ATOM 750 C CA . CYS A 1 91 ? -14.122 -13.793 33.523 1.00 90.12 91 CYS A CA 1
ATOM 751 C C . CYS A 1 91 ? -15.410 -14.247 32.817 1.00 90.12 91 CYS A C 1
ATOM 753 O O . CYS A 1 91 ? -16.223 -14.925 33.444 1.00 90.12 91 CYS A O 1
ATOM 755 N N . ASN A 1 92 ? -15.646 -13.812 31.572 1.00 89.81 92 ASN A N 1
ATOM 756 C CA . ASN A 1 92 ? -16.909 -13.996 30.845 1.00 89.81 92 ASN A CA 1
ATOM 757 C C . ASN A 1 92 ? -18.155 -13.700 31.718 1.00 89.81 92 ASN A C 1
ATOM 759 O O . ASN A 1 92 ? -19.117 -14.468 31.770 1.00 89.81 92 ASN A O 1
ATOM 763 N N . TYR A 1 93 ? -18.116 -12.597 32.474 1.00 91.38 93 TYR A N 1
ATOM 764 C CA . TYR A 1 93 ? -19.116 -12.271 33.495 1.00 91.38 93 TYR A CA 1
ATOM 765 C C . TYR A 1 93 ? -19.951 -11.050 33.103 1.00 91.38 93 TYR A C 1
ATOM 767 O O . TYR A 1 93 ? -19.417 -9.958 32.915 1.00 91.38 93 TYR A O 1
ATOM 775 N N . GLY A 1 94 ? -21.276 -11.212 33.037 1.00 90.56 94 GLY A N 1
ATOM 776 C CA . GLY A 1 94 ? -22.234 -10.138 32.758 1.00 90.56 94 GLY A CA 1
ATOM 777 C C . GLY A 1 94 ? -23.105 -9.774 33.967 1.00 90.56 94 GLY A C 1
ATOM 778 O O . GLY A 1 94 ? -23.598 -10.649 34.676 1.00 90.56 94 GLY A O 1
ATOM 779 N N . SER A 1 95 ? -23.360 -8.484 34.197 1.00 89.81 95 SER A N 1
ATOM 780 C CA . SER A 1 95 ? -24.267 -8.011 35.252 1.00 89.81 95 SER A CA 1
ATOM 781 C C . SER A 1 95 ? -24.993 -6.726 34.864 1.00 89.81 95 SER A C 1
ATOM 783 O O . SER A 1 95 ? -24.390 -5.760 34.413 1.00 89.81 95 SER A O 1
ATOM 785 N N . GLN A 1 96 ? -26.296 -6.666 35.140 1.00 88.88 96 GLN A N 1
ATOM 786 C CA . GLN A 1 96 ? -27.076 -5.421 35.069 1.00 88.88 96 GLN A CA 1
ATOM 787 C C . GLN A 1 96 ? -26.977 -4.592 36.360 1.00 88.88 96 GLN A C 1
ATOM 789 O O . GLN A 1 96 ? -27.355 -3.426 36.392 1.00 88.88 96 GLN A O 1
ATOM 794 N N . ARG A 1 97 ? -26.479 -5.181 37.459 1.00 89.69 97 ARG A N 1
ATOM 795 C CA . ARG A 1 97 ? -26.371 -4.512 38.764 1.00 89.69 97 ARG A CA 1
ATOM 796 C C . ARG A 1 97 ? -24.946 -4.018 38.992 1.00 89.69 97 ARG A C 1
ATOM 798 O O . ARG A 1 97 ? -24.037 -4.826 39.204 1.00 89.69 97 ARG A O 1
ATOM 805 N N . LEU A 1 98 ? -24.783 -2.697 39.073 1.00 89.12 98 LEU A N 1
ATOM 806 C CA . LEU A 1 98 ? -23.497 -2.032 39.313 1.00 89.12 98 LEU A CA 1
ATOM 807 C C . LEU A 1 98 ? -22.788 -2.535 40.580 1.00 89.12 98 LEU A C 1
ATOM 809 O O . LEU A 1 98 ? -21.600 -2.837 40.540 1.00 89.12 98 LEU A O 1
ATOM 813 N N . LYS A 1 99 ? -23.519 -2.688 41.695 1.00 92.81 99 LYS A N 1
ATOM 814 C CA . LYS A 1 99 ? -22.949 -3.187 42.961 1.00 92.81 99 LYS A CA 1
ATOM 815 C C . LYS A 1 99 ? -22.353 -4.594 42.818 1.00 92.81 99 LYS A C 1
ATOM 817 O O . LYS A 1 99 ? -21.261 -4.843 43.316 1.00 92.81 99 LYS A O 1
ATOM 822 N N . LYS A 1 100 ? -23.046 -5.501 42.112 1.00 93.00 100 LYS A N 1
ATOM 823 C CA . LYS A 1 100 ? -22.554 -6.869 41.868 1.00 93.00 100 LYS A CA 1
ATOM 824 C C . LYS A 1 100 ? -21.314 -6.860 40.975 1.00 93.00 100 LYS A C 1
ATOM 826 O O . LYS A 1 100 ? -20.350 -7.548 41.281 1.00 93.00 100 LYS A O 1
ATOM 831 N N . PHE A 1 101 ? -21.324 -6.040 39.925 1.00 93.88 101 PHE A N 1
ATOM 832 C CA . PHE A 1 101 ? -20.193 -5.931 39.009 1.00 93.88 101 PHE A CA 1
ATOM 833 C C . PHE A 1 101 ? -18.947 -5.350 39.690 1.00 93.88 101 PHE A C 1
ATOM 835 O O . PHE A 1 101 ? -17.869 -5.915 39.566 1.00 93.88 101 PHE A O 1
ATOM 842 N N . ARG A 1 102 ? -19.090 -4.294 40.504 1.00 94.50 102 ARG A N 1
ATOM 843 C CA . ARG A 1 102 ? -17.977 -3.759 41.309 1.00 94.50 102 ARG A CA 1
ATOM 844 C C . ARG A 1 102 ? -17.411 -4.805 42.269 1.00 94.50 102 ARG A C 1
ATOM 846 O O . ARG A 1 102 ? -16.201 -4.964 42.334 1.00 94.50 102 ARG A O 1
ATOM 853 N N . LYS A 1 103 ? -18.279 -5.559 42.958 1.00 95.69 103 LYS A N 1
ATOM 854 C CA . LYS A 1 103 ? -17.843 -6.656 43.837 1.00 95.69 103 LYS A CA 1
ATOM 855 C C . LYS A 1 103 ? -17.061 -7.728 43.070 1.00 95.69 103 LYS A C 1
ATOM 857 O O . LYS A 1 103 ? -16.088 -8.251 43.599 1.00 95.69 103 LYS A O 1
ATOM 862 N N . HIS A 1 104 ? -17.476 -8.041 41.844 1.00 94.56 104 HIS A N 1
ATOM 863 C CA . HIS A 1 104 ? -16.741 -8.942 40.961 1.00 94.56 104 HIS A CA 1
ATOM 864 C C . HIS A 1 104 ? -15.341 -8.397 40.622 1.00 94.56 104 HIS A C 1
ATOM 866 O O . HIS A 1 104 ? -14.365 -9.108 40.848 1.00 94.56 104 HIS A O 1
ATOM 872 N N . LEU A 1 105 ? -15.228 -7.139 40.176 1.00 94.12 105 LEU A N 1
ATOM 873 C CA . LEU A 1 105 ? -13.938 -6.519 39.828 1.00 94.12 105 LEU A CA 1
ATOM 874 C C . LEU A 1 105 ? -12.966 -6.442 41.016 1.00 94.12 105 LEU A C 1
ATOM 876 O O . LEU A 1 105 ? -11.763 -6.568 40.841 1.00 94.12 105 LEU A O 1
ATOM 880 N N . SER A 1 106 ? -13.468 -6.261 42.237 1.00 95.12 106 SER A N 1
ATOM 881 C CA . SER A 1 106 ? -12.631 -6.241 43.446 1.00 95.12 106 SER A CA 1
ATOM 882 C C . SER A 1 106 ? -12.287 -7.634 43.989 1.00 95.12 106 SER A C 1
ATOM 884 O O . SER A 1 106 ? -11.656 -7.737 45.038 1.00 95.12 106 SER A O 1
ATOM 886 N N . SER A 1 107 ? -12.739 -8.713 43.343 1.00 95.12 107 SER A N 1
ATOM 887 C CA . SER A 1 107 ? -12.499 -10.072 43.832 1.00 95.12 107 SER A CA 1
ATOM 888 C C . SER A 1 107 ? -11.091 -10.566 43.493 1.00 95.12 107 SER A C 1
ATOM 890 O O . SER A 1 107 ? -10.565 -10.294 42.415 1.00 95.12 107 SER A O 1
ATOM 892 N N . TYR A 1 108 ? -10.515 -11.375 44.387 1.00 93.56 108 TYR A N 1
ATOM 893 C CA . TYR A 1 108 ? -9.246 -12.069 44.136 1.00 93.56 108 TYR A CA 1
ATOM 894 C C . TYR A 1 108 ? -9.293 -12.909 42.852 1.00 93.56 108 TYR A C 1
ATOM 896 O O . TYR A 1 108 ? -8.343 -12.907 42.076 1.00 93.56 108 TYR A O 1
ATOM 904 N N . ASN A 1 109 ? -10.425 -13.572 42.590 1.00 91.06 109 ASN A N 1
ATOM 905 C CA . ASN A 1 109 ? -10.611 -14.372 41.381 1.00 91.06 109 ASN A CA 1
ATOM 906 C C . ASN A 1 109 ? -10.472 -13.529 40.109 1.00 91.06 109 ASN A C 1
ATOM 908 O O . ASN A 1 109 ? -9.817 -13.973 39.176 1.00 91.06 109 ASN A O 1
ATOM 912 N N . HIS A 1 110 ? -11.036 -12.316 40.085 1.00 92.31 110 HIS A N 1
ATOM 913 C CA . HIS A 1 110 ? -10.873 -11.407 38.951 1.00 92.31 110 HIS A CA 1
ATOM 914 C C . HIS A 1 110 ? -9.415 -10.972 38.786 1.00 92.31 110 HIS A C 1
ATOM 916 O O . HIS A 1 110 ? -8.870 -11.098 37.697 1.00 92.31 110 HIS A O 1
ATOM 922 N N . ALA A 1 111 ? -8.758 -10.532 39.864 1.00 90.94 111 ALA A N 1
ATOM 923 C CA . ALA A 1 111 ? -7.354 -10.120 39.808 1.00 90.94 111 ALA A CA 1
ATOM 924 C C . ALA A 1 111 ? -6.430 -11.251 39.319 1.00 90.94 111 ALA A C 1
ATOM 926 O O . ALA A 1 111 ? -5.534 -11.017 38.509 1.00 90.94 111 ALA A O 1
ATOM 927 N N . ARG A 1 112 ? -6.674 -12.487 39.773 1.00 88.12 112 ARG A N 1
ATOM 928 C CA . ARG A 1 112 ? -5.950 -13.674 39.310 1.00 88.12 112 ARG A CA 1
ATOM 929 C C . ARG A 1 112 ? -6.207 -13.944 37.830 1.00 88.12 112 ARG A C 1
ATOM 931 O O . ARG A 1 112 ? -5.256 -14.208 37.107 1.00 88.12 112 ARG A O 1
ATOM 938 N N . GLU A 1 113 ? -7.458 -13.864 37.384 1.00 87.06 113 GLU A N 1
ATOM 93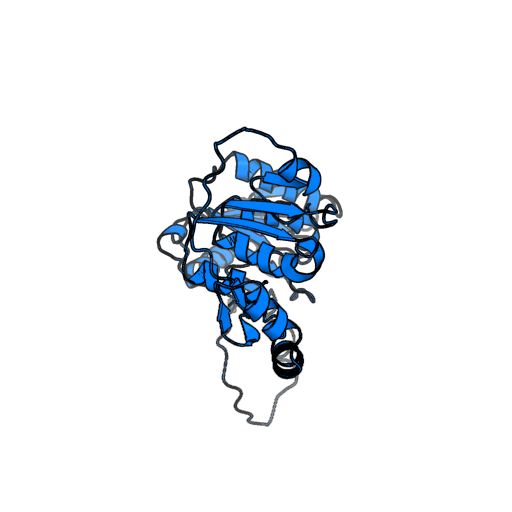9 C CA . GLU A 1 113 ? -7.817 -14.112 35.985 1.00 87.06 113 GLU A CA 1
ATOM 940 C C . GLU A 1 113 ? -7.218 -13.065 35.041 1.00 87.06 113 GLU A C 1
ATOM 942 O O . GLU A 1 113 ? -6.695 -13.415 33.988 1.00 87.06 113 GLU A O 1
ATOM 947 N N . GLU A 1 114 ? -7.215 -11.789 35.432 1.00 84.38 114 GLU A N 1
ATOM 948 C CA . GLU A 1 114 ? -6.518 -10.721 34.704 1.00 84.38 114 GLU A CA 1
ATOM 949 C C . GLU A 1 114 ? -5.005 -10.994 34.638 1.00 84.38 114 GLU A C 1
ATOM 951 O O . GLU A 1 114 ? -4.399 -10.898 33.570 1.00 84.38 114 GLU A O 1
ATOM 956 N N . GLY A 1 115 ? -4.393 -11.403 35.755 1.00 79.62 115 GLY A N 1
ATOM 957 C CA . GLY A 1 115 ? -2.975 -11.773 35.816 1.00 79.62 115 GLY A CA 1
ATOM 958 C C . GLY A 1 115 ? -2.617 -12.960 34.916 1.00 79.62 115 GLY A C 1
ATOM 959 O O . GLY A 1 115 ? -1.615 -12.923 34.215 1.00 79.62 115 GLY A O 1
ATOM 960 N N . VAL A 1 116 ? -3.454 -13.995 34.876 1.00 76.19 116 VAL A N 1
ATOM 961 C CA . VAL A 1 116 ? -3.274 -15.138 33.968 1.00 76.19 116 VAL A CA 1
ATOM 962 C C . VAL A 1 116 ? -3.467 -14.701 32.515 1.00 76.19 116 VAL A C 1
ATOM 964 O O . VAL A 1 116 ? -2.603 -14.948 31.680 1.00 76.19 116 VAL A O 1
ATOM 967 N N . THR A 1 117 ? -4.558 -13.997 32.206 1.00 65.06 117 THR A N 1
ATOM 968 C CA . THR A 1 117 ? -4.904 -13.589 30.833 1.00 65.06 117 THR A CA 1
ATOM 969 C C . THR A 1 117 ? -3.828 -12.690 30.216 1.00 65.06 117 THR A C 1
ATOM 971 O O . THR A 1 117 ? -3.496 -12.841 29.043 1.00 65.06 117 THR A O 1
ATOM 974 N N . THR A 1 118 ? -3.247 -11.781 31.003 1.00 61.81 118 THR A N 1
ATOM 975 C CA . THR A 1 118 ? -2.202 -10.847 30.547 1.00 61.81 118 THR A CA 1
ATOM 976 C C . THR A 1 118 ? -0.879 -11.524 30.194 1.00 61.81 118 THR A C 1
ATOM 978 O O . THR A 1 118 ? -0.220 -11.079 29.257 1.00 61.81 118 THR A O 1
ATOM 981 N N . VAL A 1 119 ? -0.507 -12.611 30.877 1.00 56.44 119 VAL A N 1
ATOM 982 C CA . VAL A 1 119 ? 0.744 -13.352 30.614 1.00 56.44 119 VAL A CA 1
ATOM 983 C C . VAL A 1 119 ? 0.688 -14.127 29.289 1.00 56.44 119 VAL A C 1
ATOM 985 O O . VAL A 1 119 ? 1.722 -14.320 28.654 1.00 56.44 119 VAL A O 1
ATOM 988 N N . TYR A 1 120 ? -0.503 -14.520 28.825 1.00 51.19 120 TYR A N 1
ATOM 989 C CA . TYR A 1 120 ? -0.672 -15.312 27.596 1.00 51.19 120 TYR A CA 1
ATOM 990 C C . TYR A 1 120 ? -0.982 -14.497 26.334 1.00 51.19 120 TYR A C 1
ATOM 992 O O . TYR A 1 120 ? -0.982 -15.057 25.241 1.00 51.19 120 TYR A O 1
ATOM 1000 N N . THR A 1 121 ? -1.239 -13.191 26.431 1.00 55.69 121 THR A N 1
ATOM 1001 C CA . THR A 1 121 ? -1.577 -12.369 25.259 1.00 55.69 121 THR A CA 1
ATOM 1002 C C . THR A 1 121 ? -0.453 -11.408 24.900 1.00 55.69 121 THR A C 1
ATOM 1004 O O . THR A 1 121 ? -0.600 -10.191 25.042 1.00 55.69 121 THR A O 1
ATOM 1007 N N . ASN A 1 122 ? 0.654 -11.931 24.370 1.00 60.06 122 ASN A N 1
ATOM 1008 C CA . ASN A 1 122 ? 1.432 -11.109 23.449 1.00 60.06 122 ASN A CA 1
ATOM 1009 C C . ASN A 1 122 ? 0.500 -10.704 22.301 1.00 60.06 122 ASN A C 1
ATOM 1011 O O . ASN A 1 122 ? -0.294 -11.508 21.812 1.00 60.06 122 ASN A O 1
ATOM 1015 N N . VAL A 1 123 ? 0.530 -9.427 21.924 1.00 64.75 123 VAL A N 1
ATOM 1016 C CA . VAL A 1 123 ? -0.269 -8.939 20.801 1.00 64.75 123 VAL A CA 1
ATOM 1017 C C . VAL A 1 123 ? 0.358 -9.494 19.525 1.00 64.75 123 VAL A C 1
ATOM 1019 O O . VAL A 1 123 ? 1.300 -8.909 18.994 1.00 64.75 123 VAL A O 1
ATOM 1022 N N . GLU A 1 124 ? -0.130 -10.647 19.069 1.00 71.75 124 GLU A N 1
ATOM 1023 C CA . GLU A 1 124 ? 0.254 -11.214 17.779 1.00 71.75 124 GLU A CA 1
ATOM 1024 C C . GLU A 1 124 ? -0.133 -10.228 16.676 1.00 71.75 124 GLU A C 1
ATOM 1026 O O . GLU A 1 124 ? -1.293 -9.826 16.539 1.00 71.75 124 GLU A O 1
ATOM 1031 N N . ARG A 1 125 ? 0.879 -9.771 15.938 1.00 77.50 125 ARG A N 1
ATOM 1032 C CA . ARG A 1 125 ? 0.703 -8.851 14.818 1.00 77.50 125 ARG A CA 1
ATOM 1033 C C . ARG A 1 125 ? 0.325 -9.665 13.592 1.00 77.50 125 ARG A C 1
ATOM 1035 O O . ARG A 1 125 ? 1.114 -10.483 13.130 1.00 77.50 125 ARG A O 1
ATOM 1042 N N . VAL A 1 126 ? -0.854 -9.406 13.046 1.00 81.75 126 VAL A N 1
ATOM 1043 C CA . VAL A 1 126 ? -1.441 -10.167 11.938 1.00 81.75 126 VAL A CA 1
ATOM 1044 C C . VAL A 1 126 ? -0.613 -10.012 10.667 1.00 81.75 126 VAL A C 1
ATOM 1046 O O . VAL A 1 126 ? -0.520 -10.939 9.870 1.00 81.75 126 VAL A O 1
ATOM 1049 N N . THR A 1 127 ? 0.024 -8.853 10.470 1.00 84.75 127 THR A N 1
ATOM 1050 C CA . THR A 1 127 ? 0.824 -8.611 9.263 1.00 84.75 127 THR A CA 1
ATOM 1051 C C . THR A 1 127 ? 2.310 -8.949 9.421 1.00 84.75 127 THR A C 1
ATOM 1053 O O . THR A 1 127 ? 3.086 -8.660 8.506 1.00 84.75 127 THR A O 1
ATOM 1056 N N . ALA A 1 128 ? 2.720 -9.558 10.545 1.00 78.94 128 ALA A N 1
ATOM 1057 C CA . ALA A 1 128 ? 4.106 -9.987 10.761 1.00 78.94 128 ALA A CA 1
ATOM 1058 C C . ALA A 1 128 ? 4.492 -11.177 9.871 1.00 78.94 128 ALA A C 1
ATOM 1060 O O . ALA A 1 128 ? 5.550 -11.155 9.248 1.00 78.94 128 ALA A O 1
ATOM 1061 N N . ASP A 1 129 ? 3.594 -12.155 9.742 1.00 71.31 129 ASP A N 1
ATOM 1062 C CA . ASP A 1 129 ? 3.773 -13.329 8.879 1.00 71.31 129 ASP A CA 1
ATOM 1063 C C . ASP A 1 129 ? 3.148 -13.134 7.491 1.00 71.31 129 ASP A C 1
ATOM 1065 O O . ASP A 1 129 ? 2.905 -14.098 6.763 1.00 71.31 129 ASP A O 1
ATOM 1069 N N . TRP A 1 130 ? 2.846 -11.883 7.119 1.00 70.81 130 TRP A N 1
ATOM 1070 C CA . TRP A 1 130 ? 2.152 -11.579 5.873 1.00 70.81 130 TRP A CA 1
ATOM 1071 C C . TRP A 1 130 ? 2.915 -12.161 4.679 1.00 70.81 130 TRP A C 1
ATOM 1073 O O . TRP A 1 130 ? 4.082 -11.834 4.437 1.00 70.81 130 TRP A O 1
ATOM 1083 N N . GLY A 1 131 ? 2.235 -13.054 3.953 1.00 60.59 131 GLY A N 1
ATOM 1084 C CA . GLY A 1 131 ? 2.787 -13.784 2.821 1.00 60.59 131 GLY A CA 1
ATOM 1085 C C . GLY A 1 131 ? 3.304 -12.836 1.748 1.00 60.59 131 GLY A C 1
ATOM 1086 O O . GLY A 1 131 ? 2.723 -11.789 1.481 1.00 60.59 131 GLY A O 1
ATOM 1087 N N . ARG A 1 132 ? 4.421 -13.196 1.129 1.00 69.19 132 ARG A N 1
ATOM 1088 C CA . ARG A 1 132 ? 4.932 -12.509 -0.057 1.00 69.19 132 ARG A CA 1
ATOM 1089 C C . ARG A 1 132 ? 4.450 -13.267 -1.288 1.00 69.19 132 ARG A C 1
ATOM 1091 O O . ARG A 1 132 ? 4.375 -14.492 -1.245 1.00 69.19 132 ARG A O 1
ATOM 1098 N N . ASN A 1 133 ? 4.206 -12.549 -2.380 1.00 80.38 133 ASN A N 1
ATOM 1099 C CA . ASN A 1 133 ? 3.921 -13.085 -3.717 1.00 80.38 133 ASN A CA 1
ATOM 1100 C C . ASN A 1 133 ? 2.487 -13.605 -3.901 1.00 80.38 133 ASN A C 1
ATOM 1102 O O . ASN A 1 133 ? 2.264 -14.711 -4.398 1.00 80.38 133 ASN A O 1
ATOM 1106 N N . TYR A 1 134 ? 1.498 -12.788 -3.531 1.00 84.25 134 TYR A N 1
ATOM 1107 C CA . TYR A 1 134 ? 0.097 -13.091 -3.821 1.00 84.25 134 TYR A CA 1
ATOM 1108 C C . TYR A 1 134 ? -0.176 -13.072 -5.322 1.00 84.25 134 TYR A C 1
ATOM 1110 O O . TYR A 1 134 ? 0.189 -12.127 -6.030 1.00 84.25 134 TYR A O 1
ATOM 1118 N N . LYS A 1 135 ? -0.893 -14.101 -5.780 1.00 89.81 135 LYS A N 1
ATOM 1119 C CA . LYS A 1 135 ? -1.454 -14.126 -7.128 1.00 89.81 135 LYS A CA 1
ATOM 1120 C C . LYS A 1 135 ? -2.425 -12.962 -7.323 1.00 89.81 135 LYS A C 1
ATOM 1122 O O . LYS A 1 135 ? -3.096 -12.542 -6.379 1.00 89.81 135 LYS A O 1
ATOM 1127 N N . ALA A 1 136 ? -2.503 -12.473 -8.552 1.00 91.00 136 ALA A N 1
ATOM 1128 C CA . ALA A 1 136 ? -3.449 -11.445 -8.934 1.00 91.00 136 ALA A CA 1
ATOM 1129 C C . ALA A 1 136 ? -4.882 -11.894 -8.646 1.00 91.00 136 ALA A C 1
ATOM 1131 O O . ALA A 1 136 ? -5.301 -12.991 -9.020 1.00 91.00 136 ALA A O 1
ATOM 1132 N N . THR A 1 137 ? -5.647 -11.024 -7.995 1.00 91.00 137 THR A N 1
ATOM 1133 C CA . THR A 1 137 ? -7.103 -11.152 -7.973 1.00 91.00 137 THR A CA 1
ATOM 1134 C C . THR A 1 137 ? -7.667 -10.656 -9.309 1.00 91.00 137 THR A C 1
ATOM 1136 O O . THR A 1 137 ? -6.998 -9.876 -9.994 1.00 91.00 137 THR A O 1
ATOM 1139 N N . PRO A 1 138 ? -8.902 -11.035 -9.687 1.00 91.88 138 PRO A N 1
ATOM 1140 C CA . PRO A 1 138 ? -9.524 -10.546 -10.920 1.00 91.88 138 PRO A CA 1
ATOM 1141 C C . PRO A 1 138 ? -9.542 -9.014 -11.041 1.00 91.88 138 PRO A C 1
ATOM 1143 O O . PRO A 1 138 ? -9.364 -8.490 -12.132 1.00 91.88 138 PRO A O 1
ATOM 1146 N N . GLU A 1 139 ? -9.685 -8.305 -9.915 1.00 89.69 139 GLU A N 1
ATOM 1147 C CA . GLU A 1 139 ? -9.650 -6.835 -9.842 1.00 89.69 139 GLU A CA 1
ATOM 1148 C C . GLU A 1 139 ? -8.306 -6.246 -10.306 1.00 89.69 139 GLU A C 1
ATOM 1150 O O . GLU A 1 139 ? -8.288 -5.203 -10.952 1.00 89.69 139 GLU A O 1
ATOM 1155 N N . PHE A 1 140 ? -7.184 -6.917 -10.019 1.00 91.19 140 PHE A N 1
ATOM 1156 C CA . PHE A 1 140 ? -5.839 -6.420 -10.334 1.00 91.19 140 PHE A CA 1
ATOM 1157 C C . PHE A 1 140 ? -5.162 -7.132 -11.515 1.00 91.19 140 PHE A C 1
ATOM 1159 O O . PHE A 1 140 ? -4.105 -6.690 -11.958 1.00 91.19 140 PHE A O 1
ATOM 1166 N N . ALA A 1 141 ? -5.736 -8.213 -12.049 1.00 93.44 141 ALA A N 1
ATOM 1167 C CA . ALA A 1 141 ? -5.099 -9.041 -13.079 1.00 93.44 141 ALA A CA 1
ATOM 1168 C C . ALA A 1 141 ? -4.716 -8.264 -14.351 1.00 93.44 141 ALA A C 1
ATOM 1170 O O . ALA A 1 141 ? -3.694 -8.561 -14.968 1.00 93.44 141 ALA A O 1
ATOM 1171 N N . THR A 1 142 ? -5.498 -7.252 -14.727 1.00 93.69 142 THR A N 1
ATOM 1172 C CA . THR A 1 142 ? -5.253 -6.393 -15.900 1.00 93.69 142 THR A CA 1
ATOM 1173 C C . THR A 1 142 ? -5.031 -4.925 -15.521 1.00 93.69 142 THR A C 1
ATOM 1175 O O . THR A 1 142 ? -5.086 -4.051 -16.385 1.00 93.69 142 THR A O 1
ATOM 1178 N N . ALA A 1 143 ? -4.812 -4.639 -14.234 1.00 91.94 143 ALA A N 1
ATOM 1179 C CA . ALA A 1 143 ? -4.566 -3.292 -13.726 1.00 91.94 143 ALA A CA 1
ATOM 1180 C C . ALA A 1 143 ? -3.279 -2.695 -14.309 1.00 91.94 143 ALA A C 1
ATOM 1182 O O . ALA A 1 143 ? -2.303 -3.411 -14.529 1.00 91.94 143 ALA A O 1
ATOM 1183 N N . LYS A 1 144 ? -3.254 -1.372 -14.511 1.00 92.56 144 LYS A N 1
ATOM 1184 C CA . LYS A 1 144 ? -2.041 -0.658 -14.935 1.00 92.56 144 LYS A CA 1
ATOM 1185 C C . LYS A 1 144 ? -0.948 -0.809 -13.877 1.00 92.56 144 LYS A C 1
ATOM 1187 O O . LYS A 1 144 ? -1.213 -0.653 -12.682 1.00 92.56 144 LYS A O 1
ATOM 1192 N N . ILE A 1 145 ? 0.275 -1.068 -14.331 1.00 93.38 145 ILE A N 1
ATOM 1193 C CA . ILE A 1 145 ? 1.448 -1.245 -13.481 1.00 93.38 145 ILE A CA 1
ATOM 1194 C C . ILE A 1 145 ? 2.430 -0.104 -13.738 1.00 93.38 145 ILE A C 1
ATOM 1196 O O . ILE A 1 145 ? 2.896 0.086 -14.860 1.00 93.38 145 ILE A O 1
ATOM 1200 N N . GLN A 1 146 ? 2.762 0.645 -12.689 1.00 94.62 146 GLN A N 1
ATOM 1201 C CA . GLN A 1 146 ? 3.789 1.679 -12.720 1.00 94.62 146 GLN A CA 1
ATOM 1202 C C . GLN A 1 146 ? 5.008 1.229 -11.921 1.00 94.62 146 GLN A C 1
ATOM 1204 O O . GLN A 1 146 ? 4.891 0.866 -10.751 1.00 94.62 146 GLN A O 1
ATOM 1209 N N . VAL A 1 147 ? 6.177 1.283 -12.550 1.00 94.69 147 VAL A N 1
ATOM 1210 C CA . VAL A 1 147 ? 7.462 0.910 -11.961 1.00 94.69 147 VAL A CA 1
ATOM 1211 C C . VAL A 1 147 ? 8.330 2.155 -11.828 1.00 94.69 147 VAL A C 1
ATOM 1213 O O . VAL A 1 147 ? 8.590 2.849 -12.813 1.00 94.69 147 VAL A O 1
ATOM 1216 N N . TRP A 1 148 ? 8.792 2.426 -10.611 1.00 93.69 148 TRP A N 1
ATOM 1217 C CA . TRP A 1 148 ? 9.792 3.447 -10.317 1.00 93.69 148 TRP A CA 1
ATOM 1218 C C . TRP A 1 148 ? 11.089 2.773 -9.907 1.00 93.69 148 TRP A C 1
ATOM 1220 O O . TRP A 1 148 ? 11.138 2.059 -8.904 1.00 93.69 148 TRP A O 1
ATOM 1230 N N . TRP A 1 149 ? 12.125 2.982 -10.708 1.00 92.19 149 TRP A N 1
ATOM 1231 C CA . TRP A 1 149 ? 13.376 2.255 -10.597 1.00 92.19 149 TRP A CA 1
ATOM 1232 C C . TRP A 1 149 ? 14.532 3.184 -10.254 1.00 92.19 149 TRP A C 1
ATOM 1234 O O . TRP A 1 149 ? 14.962 3.984 -11.081 1.00 92.19 149 TRP A O 1
ATOM 1244 N N . ASP A 1 150 ? 15.039 3.055 -9.034 1.00 89.50 150 ASP A N 1
ATOM 1245 C CA . ASP A 1 150 ? 16.260 3.709 -8.585 1.00 89.50 150 ASP A CA 1
ATOM 1246 C C . ASP A 1 150 ? 17.488 2.940 -9.098 1.00 89.50 150 ASP A C 1
ATOM 1248 O O . ASP A 1 150 ? 17.806 1.845 -8.626 1.00 89.50 150 ASP A O 1
ATOM 1252 N N . MET A 1 151 ? 18.176 3.505 -10.091 1.00 87.25 151 MET A N 1
ATOM 1253 C CA . MET A 1 151 ? 19.379 2.903 -10.665 1.00 87.25 151 MET A CA 1
ATOM 1254 C C . MET A 1 151 ? 20.639 3.162 -9.830 1.00 87.25 151 MET A C 1
ATOM 1256 O O . MET A 1 151 ? 21.670 2.561 -10.132 1.00 87.25 151 MET A O 1
ATOM 1260 N N . PHE A 1 152 ? 20.595 4.033 -8.815 1.00 85.44 152 PHE A N 1
ATOM 1261 C CA . PHE A 1 152 ? 21.714 4.204 -7.884 1.00 85.44 152 PHE A CA 1
ATOM 1262 C C . PHE A 1 152 ? 21.798 3.020 -6.922 1.00 85.44 152 PHE A C 1
ATOM 1264 O O . PHE A 1 152 ? 22.878 2.467 -6.726 1.00 85.44 152 PHE A O 1
ATOM 1271 N N . ASP A 1 153 ? 20.652 2.606 -6.381 1.00 84.19 153 ASP A N 1
ATOM 1272 C CA . ASP A 1 153 ? 20.546 1.441 -5.498 1.00 84.19 153 ASP A CA 1
ATOM 1273 C C . ASP A 1 153 ? 20.576 0.122 -6.287 1.00 84.19 153 ASP A C 1
ATOM 1275 O O . ASP A 1 153 ? 21.241 -0.843 -5.911 1.00 84.19 153 ASP A O 1
ATOM 1279 N N . CYS A 1 154 ? 19.839 0.065 -7.400 1.00 86.25 154 CYS A N 1
ATOM 1280 C CA . CYS A 1 154 ? 19.644 -1.149 -8.191 1.00 86.25 154 CYS A CA 1
ATOM 1281 C C . CYS A 1 154 ? 20.116 -0.945 -9.642 1.00 86.25 154 CYS A C 1
ATOM 1283 O O . CYS A 1 154 ? 19.289 -0.936 -10.557 1.00 86.25 154 CYS A O 1
ATOM 1285 N N . PRO A 1 155 ? 21.424 -0.764 -9.902 1.00 86.25 155 PRO A N 1
ATOM 1286 C CA . PRO A 1 155 ? 21.932 -0.575 -11.257 1.00 86.25 155 PRO A CA 1
ATOM 1287 C C . PRO A 1 155 ? 21.756 -1.835 -12.112 1.00 86.25 155 PRO A C 1
ATOM 1289 O O . PRO A 1 155 ? 21.625 -2.951 -11.607 1.00 86.25 155 PRO A O 1
ATOM 1292 N N . ILE A 1 156 ? 21.829 -1.666 -13.434 1.00 83.19 156 ILE A N 1
ATOM 1293 C CA . ILE A 1 156 ? 21.925 -2.804 -14.356 1.00 83.19 156 ILE A CA 1
ATOM 1294 C C . ILE A 1 156 ? 23.232 -3.552 -14.066 1.00 83.19 156 ILE A C 1
ATOM 1296 O O . ILE A 1 156 ? 24.299 -2.932 -14.120 1.00 83.19 156 ILE A O 1
ATOM 1300 N N . PRO A 1 157 ? 23.191 -4.868 -13.795 1.00 83.19 157 PRO A N 1
ATOM 1301 C CA . PRO A 1 157 ? 24.409 -5.623 -13.540 1.00 83.19 157 PRO A CA 1
ATOM 1302 C C . PRO A 1 157 ? 25.348 -5.629 -14.747 1.00 83.19 157 PRO A C 1
ATOM 1304 O O . PRO A 1 157 ? 24.919 -5.613 -15.902 1.00 83.19 157 PRO A O 1
ATOM 1307 N N . GLN A 1 158 ? 26.653 -5.659 -14.483 1.00 79.25 158 GLN A N 1
ATOM 1308 C CA . GLN A 1 158 ? 27.663 -5.633 -15.536 1.00 79.25 158 GLN A CA 1
ATOM 1309 C C . GLN A 1 158 ? 27.467 -6.797 -16.521 1.00 79.25 158 GLN A C 1
ATOM 1311 O O . GLN A 1 158 ? 27.323 -7.948 -16.117 1.00 79.25 158 GLN A O 1
ATOM 1316 N N . GLY A 1 159 ? 27.477 -6.489 -17.821 1.00 81.25 159 GLY A N 1
ATOM 1317 C CA . GLY A 1 159 ? 27.279 -7.475 -18.888 1.00 81.25 159 GLY A CA 1
ATOM 1318 C C . GLY A 1 159 ? 25.818 -7.864 -19.140 1.00 81.25 159 GLY A C 1
ATOM 1319 O O . GLY A 1 159 ? 25.555 -8.613 -20.078 1.00 81.25 159 GLY A O 1
ATOM 1320 N N . TYR A 1 160 ? 24.864 -7.350 -18.358 1.00 82.94 160 TYR A N 1
ATOM 1321 C CA . TYR A 1 160 ? 23.442 -7.562 -18.608 1.00 82.94 160 TYR A CA 1
ATOM 1322 C C . TYR A 1 160 ? 22.944 -6.654 -19.740 1.00 82.94 160 TYR A C 1
ATOM 1324 O O . TYR A 1 160 ? 23.199 -5.447 -19.745 1.00 82.94 160 TYR A O 1
ATOM 1332 N N . ASP A 1 161 ? 22.207 -7.222 -20.697 1.00 83.62 161 ASP A N 1
ATOM 1333 C CA . ASP A 1 161 ? 21.590 -6.439 -21.768 1.00 83.62 161 ASP A CA 1
ATOM 1334 C C . ASP A 1 161 ? 20.422 -5.625 -21.201 1.00 83.62 161 ASP A C 1
ATOM 1336 O O . ASP A 1 161 ? 19.383 -6.166 -20.824 1.00 83.62 161 ASP A O 1
ATOM 1340 N N . ALA A 1 162 ? 20.581 -4.301 -21.178 1.00 84.75 162 ALA A N 1
ATOM 1341 C CA . ALA A 1 162 ? 19.574 -3.363 -20.696 1.00 84.75 162 ALA A CA 1
ATOM 1342 C C . ALA A 1 162 ? 18.205 -3.539 -21.377 1.00 84.75 162 ALA A C 1
ATOM 1344 O O . ALA A 1 162 ? 17.173 -3.283 -20.757 1.00 84.75 162 ALA A O 1
ATOM 1345 N N . ARG A 1 163 ? 18.178 -4.036 -22.622 1.00 86.75 163 ARG A N 1
ATOM 1346 C CA . ARG A 1 163 ? 16.934 -4.307 -23.356 1.00 86.75 163 ARG A CA 1
ATOM 1347 C C . ARG A 1 163 ? 16.114 -5.446 -22.759 1.00 86.75 163 ARG A C 1
ATOM 1349 O O . ARG A 1 163 ? 14.924 -5.545 -23.029 1.00 86.75 163 ARG A O 1
ATOM 1356 N N . GLN A 1 164 ? 16.735 -6.283 -21.932 1.00 86.69 164 GLN A N 1
ATOM 1357 C CA . GLN A 1 164 ? 16.077 -7.389 -21.243 1.00 86.69 164 GLN A CA 1
ATOM 1358 C C . GLN A 1 164 ? 15.412 -6.962 -19.931 1.00 86.69 164 GLN A C 1
ATOM 1360 O O . GLN A 1 164 ? 14.718 -7.773 -19.321 1.00 86.69 164 GLN A O 1
ATOM 1365 N N . VAL A 1 165 ? 15.597 -5.719 -19.467 1.00 86.94 165 VAL A N 1
ATOM 1366 C CA . VAL A 1 165 ? 14.994 -5.264 -18.204 1.00 86.94 165 VAL A CA 1
ATOM 1367 C C . VAL A 1 165 ? 13.459 -5.241 -18.282 1.00 86.94 165 VAL A C 1
ATOM 1369 O O . VAL A 1 165 ? 12.845 -5.936 -17.468 1.00 86.94 165 VAL A O 1
ATOM 1372 N N . PRO A 1 166 ? 12.810 -4.550 -19.246 1.00 89.31 166 PRO A N 1
ATOM 1373 C CA . PRO A 1 166 ? 11.347 -4.550 -19.327 1.00 89.31 166 PRO A CA 1
ATOM 1374 C C . PRO A 1 166 ? 10.711 -5.939 -19.476 1.00 89.31 166 PRO A C 1
ATOM 1376 O O . PRO A 1 166 ? 9.860 -6.265 -18.647 1.00 89.31 166 PRO A O 1
ATOM 1379 N N . PRO A 1 167 ? 11.139 -6.812 -20.417 1.00 89.75 167 PRO A N 1
ATOM 1380 C CA . PRO A 1 167 ? 10.511 -8.125 -20.560 1.00 89.75 167 PRO A CA 1
ATOM 1381 C C . PRO A 1 167 ? 10.724 -9.021 -19.331 1.00 89.75 167 PRO A C 1
ATOM 1383 O O . PRO A 1 167 ? 9.867 -9.847 -19.026 1.00 89.75 167 PRO A O 1
ATOM 1386 N N . SER A 1 168 ? 11.819 -8.844 -18.580 1.00 88.75 168 SER A N 1
ATOM 1387 C CA . SER A 1 168 ? 12.031 -9.576 -17.321 1.00 88.75 168 SER A CA 1
ATOM 1388 C C . SER A 1 168 ? 11.057 -9.138 -16.226 1.00 88.75 168 SER A C 1
ATOM 1390 O O . SER A 1 168 ? 10.520 -9.977 -15.504 1.00 88.75 168 SER A O 1
ATOM 1392 N N . ILE A 1 169 ? 10.805 -7.831 -16.112 1.00 88.81 169 ILE A N 1
ATOM 1393 C CA . ILE A 1 169 ? 9.832 -7.274 -15.163 1.00 88.81 169 ILE A CA 1
ATOM 1394 C C . ILE A 1 169 ? 8.414 -7.738 -15.523 1.00 88.81 169 ILE A C 1
ATOM 1396 O O . ILE A 1 169 ? 7.677 -8.219 -14.662 1.00 88.81 169 ILE A O 1
ATOM 1400 N N . GLU A 1 170 ? 8.046 -7.663 -16.802 1.00 91.75 170 GLU A N 1
ATOM 1401 C CA . GLU A 1 170 ? 6.752 -8.138 -17.304 1.00 91.75 170 GLU A CA 1
ATOM 1402 C C . GLU A 1 170 ? 6.546 -9.637 -17.059 1.00 91.75 170 GLU A C 1
ATOM 1404 O O . GLU A 1 170 ? 5.473 -10.055 -16.616 1.00 91.75 170 GLU A O 1
ATOM 1409 N N . ALA A 1 171 ? 7.577 -10.457 -17.289 1.00 88.62 171 ALA A N 1
ATOM 1410 C CA . ALA A 1 171 ? 7.527 -11.889 -17.015 1.00 88.62 171 ALA A CA 1
ATOM 1411 C C . ALA A 1 171 ? 7.282 -12.177 -15.525 1.00 88.62 171 ALA A C 1
ATOM 1413 O O . ALA A 1 171 ? 6.407 -12.980 -15.198 1.00 88.62 171 ALA A O 1
ATOM 1414 N N . ALA A 1 172 ? 7.976 -11.475 -14.624 1.00 88.44 172 ALA A N 1
ATOM 1415 C CA . ALA A 1 172 ? 7.799 -11.629 -13.180 1.00 88.44 172 ALA A CA 1
ATOM 1416 C C . ALA A 1 172 ? 6.370 -11.285 -12.719 1.00 88.44 172 ALA A C 1
ATOM 1418 O O . ALA A 1 172 ? 5.784 -11.986 -11.889 1.00 88.44 172 ALA A O 1
ATOM 1419 N N . PHE A 1 173 ? 5.763 -10.241 -13.289 1.00 90.00 173 PHE A N 1
ATOM 1420 C CA . PHE A 1 173 ? 4.354 -9.924 -13.047 1.00 90.00 173 PHE A CA 1
ATOM 1421 C C . PHE A 1 173 ? 3.419 -11.013 -13.570 1.00 90.00 173 PHE A C 1
ATOM 1423 O O . PHE A 1 173 ? 2.509 -11.449 -12.852 1.00 90.00 173 PHE A O 1
ATOM 1430 N N . LYS A 1 174 ? 3.681 -11.511 -14.780 1.00 92.00 174 LYS A N 1
ATOM 1431 C CA . LYS A 1 174 ? 2.882 -12.559 -15.420 1.00 92.00 174 LYS A CA 1
ATOM 1432 C C . LYS A 1 174 ? 2.908 -13.869 -14.642 1.00 92.00 174 LYS A C 1
ATOM 1434 O O . LYS A 1 174 ? 1.868 -14.516 -14.524 1.00 92.00 174 LYS A O 1
ATOM 1439 N N . GLU A 1 175 ? 4.040 -14.239 -14.047 1.00 91.44 175 GLU A N 1
ATOM 1440 C CA . GLU A 1 175 ? 4.140 -15.410 -13.167 1.00 91.44 175 GLU A CA 1
ATOM 1441 C C . GLU A 1 175 ? 3.180 -15.329 -11.976 1.00 91.44 175 GLU A C 1
ATOM 1443 O O . GLU A 1 175 ? 2.642 -16.346 -11.527 1.00 91.44 175 GLU A O 1
ATOM 1448 N N . LEU A 1 176 ? 2.912 -14.124 -11.475 1.00 91.31 176 LEU A N 1
ATOM 1449 C CA . LEU A 1 176 ? 1.941 -13.880 -10.412 1.00 91.31 176 LEU A CA 1
ATOM 1450 C C . LEU A 1 176 ? 0.515 -13.629 -10.934 1.00 91.31 176 LEU A C 1
ATOM 1452 O O . LEU A 1 176 ? -0.395 -13.464 -10.128 1.00 91.31 176 LEU A O 1
ATOM 1456 N N . GLY A 1 177 ? 0.284 -13.679 -12.246 1.00 93.81 177 GLY A N 1
ATOM 1457 C CA . GLY A 1 177 ? -1.030 -13.490 -12.868 1.00 93.81 177 GLY A CA 1
ATOM 1458 C C . GLY A 1 177 ? -1.384 -12.034 -13.177 1.00 93.81 177 GLY A C 1
ATOM 1459 O O . GLY A 1 177 ? -2.535 -11.753 -13.504 1.00 93.81 177 GLY A O 1
ATOM 1460 N N . TYR A 1 178 ? -0.425 -11.111 -13.079 1.00 93.25 178 TYR A N 1
ATOM 1461 C CA . TYR A 1 178 ? -0.606 -9.719 -13.484 1.00 93.25 178 TYR A CA 1
ATOM 1462 C C . TYR A 1 178 ? -0.179 -9.557 -14.945 1.00 93.25 178 TYR A C 1
ATOM 1464 O O . TYR A 1 178 ? 0.928 -9.918 -15.329 1.00 93.25 178 TYR A O 1
ATOM 1472 N N . SER A 1 179 ? -1.082 -9.037 -15.765 1.00 94.81 179 SER A N 1
ATOM 1473 C CA . SER A 1 179 ? -0.957 -8.959 -17.227 1.00 94.81 179 SER A CA 1
ATOM 1474 C C . SER A 1 179 ? -1.308 -7.581 -17.791 1.00 94.81 179 SER A C 1
ATOM 1476 O O . SER A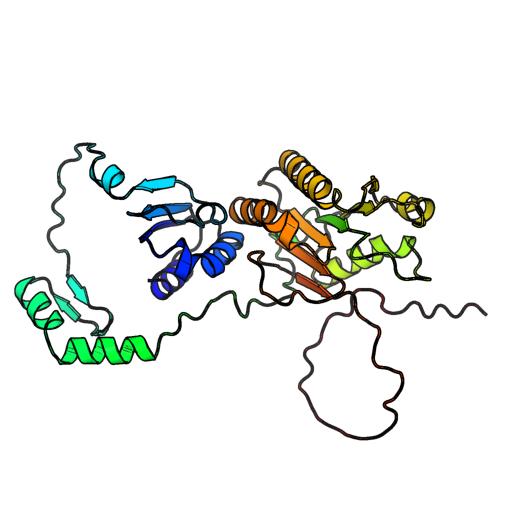 1 179 ? -1.396 -7.413 -19.005 1.00 94.81 179 SER A O 1
ATOM 1478 N N . GLY A 1 180 ? -1.547 -6.602 -16.916 1.00 92.69 180 GLY A N 1
ATOM 1479 C CA . GLY A 1 180 ? -1.827 -5.234 -17.327 1.00 92.69 180 GLY A CA 1
ATOM 1480 C C . GLY A 1 180 ? -0.598 -4.513 -17.894 1.00 92.69 180 GLY A C 1
ATOM 1481 O O . GLY A 1 180 ? 0.526 -5.007 -17.782 1.00 92.69 180 GLY A O 1
ATOM 1482 N N . PRO A 1 181 ? -0.803 -3.339 -18.513 1.00 93.88 181 PRO A N 1
ATOM 1483 C CA . PRO A 1 181 ? 0.270 -2.584 -19.151 1.00 93.88 181 PRO A CA 1
ATOM 1484 C C . PRO A 1 181 ? 1.296 -2.097 -18.122 1.00 93.88 181 PRO A C 1
ATOM 1486 O O . PRO A 1 181 ? 0.920 -1.533 -17.090 1.00 93.88 181 PRO A O 1
ATOM 1489 N N . VAL A 1 182 ? 2.583 -2.279 -18.434 1.00 94.75 182 VAL A N 1
ATOM 1490 C CA . VAL A 1 182 ? 3.713 -1.878 -17.586 1.00 94.75 182 VAL A CA 1
ATOM 1491 C C . VAL A 1 182 ? 4.330 -0.584 -18.114 1.00 94.75 182 VAL A C 1
ATOM 1493 O O . VAL A 1 182 ? 4.658 -0.462 -19.290 1.00 94.75 182 VAL A O 1
ATOM 1496 N N . SER A 1 183 ? 4.492 0.403 -17.239 1.00 95.19 183 SER A N 1
ATOM 1497 C CA . SER A 1 183 ? 5.226 1.644 -17.504 1.00 95.19 183 SER A CA 1
ATOM 1498 C C . SER A 1 183 ? 6.394 1.753 -16.531 1.00 95.19 183 SER A C 1
ATOM 1500 O O . SER A 1 183 ? 6.205 1.580 -15.329 1.00 95.19 183 SER A O 1
ATOM 1502 N N . ILE A 1 184 ? 7.599 2.022 -17.038 1.00 94.25 184 ILE A N 1
ATOM 1503 C CA . ILE A 1 184 ? 8.834 2.028 -16.240 1.00 94.25 184 ILE A CA 1
ATOM 1504 C C . ILE A 1 184 ? 9.497 3.398 -16.343 1.00 94.25 184 ILE A C 1
ATOM 1506 O O . ILE A 1 184 ? 9.785 3.860 -17.447 1.00 94.25 184 ILE A O 1
ATOM 1510 N N . THR A 1 185 ? 9.795 3.997 -15.190 1.00 93.69 185 THR A N 1
ATOM 1511 C CA . THR A 1 185 ? 10.630 5.196 -15.082 1.00 93.69 185 THR A CA 1
ATOM 1512 C C . THR A 1 185 ? 11.898 4.874 -14.301 1.00 93.69 185 THR A C 1
ATOM 1514 O O . THR A 1 185 ? 11.824 4.476 -13.138 1.00 93.69 185 THR A O 1
ATOM 1517 N N . ALA A 1 186 ? 13.052 5.054 -14.939 1.00 91.19 186 ALA A N 1
ATOM 1518 C CA . ALA A 1 186 ? 14.370 4.793 -14.374 1.00 91.19 186 ALA A CA 1
ATOM 1519 C C . ALA A 1 186 ? 15.072 6.101 -13.972 1.00 91.19 186 ALA A C 1
ATOM 1521 O O . ALA A 1 186 ? 15.230 7.006 -14.797 1.00 91.19 186 ALA A O 1
ATOM 1522 N N . TYR A 1 187 ? 15.504 6.192 -12.715 1.00 90.56 187 TYR A N 1
ATOM 1523 C CA . TYR A 1 187 ? 16.164 7.353 -12.120 1.00 90.56 187 TYR A CA 1
ATOM 1524 C C . TYR A 1 187 ? 17.657 7.091 -11.972 1.00 90.56 187 TYR A C 1
ATOM 1526 O O . TYR A 1 187 ? 18.054 6.094 -11.380 1.00 90.56 187 TYR A O 1
ATOM 1534 N N . GLY A 1 188 ? 18.484 7.996 -12.487 1.00 87.75 188 GLY A N 1
ATOM 1535 C CA . GLY A 1 188 ? 19.938 7.868 -12.429 1.00 87.75 188 GLY A CA 1
ATOM 1536 C C . GLY A 1 188 ? 20.648 9.113 -12.952 1.00 87.75 188 GLY A C 1
ATOM 1537 O O . GLY A 1 188 ? 20.033 9.978 -13.579 1.00 87.75 188 GLY A O 1
ATOM 1538 N N . ASP A 1 189 ? 21.956 9.216 -12.715 1.00 83.06 189 ASP A N 1
ATOM 1539 C CA . ASP A 1 189 ? 22.771 10.294 -13.295 1.00 83.06 189 ASP A CA 1
ATOM 1540 C C . ASP A 1 189 ? 23.058 10.075 -14.788 1.00 83.06 189 ASP A C 1
ATOM 1542 O O . ASP A 1 189 ? 23.408 11.013 -15.505 1.00 83.06 189 ASP A O 1
ATOM 1546 N N . HIS A 1 190 ? 22.845 8.836 -15.240 1.00 79.75 190 HIS A N 1
ATOM 1547 C CA . HIS A 1 190 ? 22.937 8.334 -16.602 1.00 79.75 190 HIS A CA 1
ATOM 1548 C C . HIS A 1 190 ? 24.288 8.514 -17.292 1.00 79.75 190 HIS A C 1
ATOM 1550 O O . HIS A 1 190 ? 24.396 8.292 -18.497 1.00 79.75 190 HIS A O 1
ATOM 1556 N N . LYS A 1 191 ? 25.347 8.847 -16.548 1.00 76.44 191 LYS A N 1
ATOM 1557 C CA . LYS A 1 191 ? 26.685 9.069 -17.126 1.00 76.44 191 LYS A CA 1
ATOM 1558 C C . LYS A 1 191 ? 27.315 7.789 -17.666 1.00 76.44 191 LYS A C 1
ATOM 1560 O O . LYS A 1 191 ? 28.079 7.828 -18.626 1.00 76.44 191 LYS A O 1
ATOM 1565 N N . HIS A 1 192 ? 26.983 6.662 -17.045 1.00 69.88 192 HIS A N 1
ATOM 1566 C CA . HIS A 1 192 ? 27.546 5.344 -17.351 1.00 69.88 192 HIS A CA 1
ATOM 1567 C C . HIS A 1 192 ? 26.468 4.310 -17.702 1.00 69.88 192 HIS A C 1
ATOM 1569 O O . HIS A 1 192 ? 26.739 3.115 -17.770 1.00 69.88 192 HIS A O 1
ATOM 1575 N N . THR A 1 193 ? 25.232 4.766 -17.914 1.00 71.25 193 THR A N 1
ATOM 1576 C CA . THR A 1 193 ? 24.093 3.905 -18.240 1.00 71.25 193 THR A CA 1
ATOM 1577 C C . THR A 1 193 ? 23.972 3.760 -19.758 1.00 71.25 193 THR A C 1
ATOM 1579 O O . THR A 1 193 ? 24.113 4.762 -20.464 1.00 71.25 193 THR A O 1
ATOM 1582 N N . PRO A 1 194 ? 23.669 2.563 -20.298 1.00 74.44 194 PRO A N 1
ATOM 1583 C CA . PRO A 1 194 ? 23.407 2.377 -21.725 1.00 74.44 194 PRO A CA 1
ATOM 1584 C C . PRO A 1 194 ? 22.037 2.970 -22.105 1.00 74.44 194 PRO A C 1
ATOM 1586 O O . PRO A 1 194 ? 21.082 2.253 -22.406 1.00 74.44 194 PRO A O 1
ATOM 1589 N N . LEU A 1 195 ? 21.932 4.302 -22.084 1.00 79.44 195 LEU A N 1
ATOM 1590 C CA . LEU A 1 195 ? 20.687 5.049 -22.267 1.00 79.44 195 LEU A CA 1
ATOM 1591 C C . LEU A 1 195 ? 19.970 4.710 -23.564 1.00 79.44 195 LEU A C 1
ATOM 1593 O O . LEU A 1 195 ? 18.756 4.568 -23.560 1.00 79.44 195 LEU A O 1
ATOM 1597 N N . GLN A 1 196 ? 20.718 4.560 -24.657 1.00 81.88 196 GLN A N 1
ATOM 1598 C CA . GLN A 1 196 ? 20.150 4.222 -25.958 1.00 81.88 196 GLN A CA 1
ATOM 1599 C C . GLN A 1 196 ? 19.485 2.840 -25.946 1.00 81.88 196 GLN A C 1
ATOM 1601 O O . GLN A 1 196 ? 18.436 2.650 -26.554 1.00 81.88 196 GLN A O 1
ATOM 1606 N N . ALA A 1 197 ? 20.073 1.879 -25.229 1.00 83.38 197 ALA A N 1
ATOM 1607 C CA . ALA A 1 197 ? 19.498 0.550 -25.091 1.00 83.38 197 ALA A CA 1
ATOM 1608 C C . ALA A 1 197 ? 18.210 0.598 -24.255 1.00 83.38 197 ALA A C 1
ATOM 1610 O O . ALA A 1 197 ? 17.204 0.027 -24.668 1.00 83.38 197 ALA A O 1
ATOM 1611 N N . LEU A 1 198 ? 18.198 1.340 -23.143 1.00 84.00 198 LEU A N 1
ATOM 1612 C CA . LEU A 1 198 ? 16.993 1.523 -22.325 1.00 84.00 198 LEU A CA 1
ATOM 1613 C C . LEU A 1 198 ? 15.890 2.290 -23.060 1.00 84.00 198 LEU A C 1
ATOM 1615 O O . LEU A 1 198 ? 14.755 1.824 -23.116 1.00 84.00 198 LEU A O 1
ATOM 1619 N N . SER A 1 199 ? 16.205 3.429 -23.674 1.00 82.88 199 SER A N 1
ATOM 1620 C CA . SER A 1 199 ? 15.206 4.249 -24.365 1.00 82.88 199 SER A CA 1
ATOM 1621 C C . SER A 1 199 ? 14.583 3.518 -25.555 1.00 82.88 199 SER A C 1
ATOM 1623 O O . SER A 1 199 ? 13.388 3.671 -25.801 1.00 82.88 199 SER A O 1
ATOM 1625 N N . SER A 1 200 ? 15.341 2.639 -26.229 1.00 89.06 200 SER A N 1
ATOM 1626 C CA . SER A 1 200 ? 14.822 1.791 -27.314 1.00 89.06 200 SER A CA 1
ATOM 1627 C C . SER A 1 200 ? 13.725 0.812 -26.877 1.00 89.06 200 SER A C 1
ATOM 1629 O O . SER A 1 200 ? 13.013 0.275 -27.720 1.00 89.06 200 SER A O 1
ATOM 1631 N N . THR A 1 201 ? 13.570 0.594 -25.569 1.00 89.31 201 THR A N 1
ATOM 1632 C CA . THR A 1 201 ? 12.603 -0.351 -24.991 1.00 89.31 201 THR A CA 1
ATOM 1633 C C . THR A 1 201 ? 11.351 0.326 -24.432 1.00 89.31 201 THR A C 1
ATOM 1635 O O . THR A 1 201 ? 10.485 -0.346 -23.884 1.00 89.31 201 THR A O 1
ATOM 1638 N N . GLY A 1 202 ? 11.247 1.655 -24.550 1.00 90.00 202 GLY A N 1
ATOM 1639 C CA . GLY A 1 202 ? 10.132 2.429 -23.996 1.00 90.00 202 GLY A CA 1
ATOM 1640 C C . GLY A 1 202 ? 10.268 2.775 -22.509 1.00 90.00 202 GLY A C 1
ATOM 1641 O O . GLY A 1 202 ? 9.359 3.382 -21.947 1.00 90.00 202 GLY A O 1
ATOM 1642 N N . VAL A 1 203 ? 11.396 2.442 -21.866 1.00 92.00 203 VAL A N 1
ATOM 1643 C CA . VAL A 1 203 ? 11.703 2.900 -20.501 1.00 92.00 203 VAL A CA 1
ATOM 1644 C C . VAL A 1 203 ? 11.895 4.414 -20.506 1.00 92.00 203 VAL A C 1
ATOM 1646 O O . VAL A 1 203 ? 12.749 4.940 -21.225 1.00 92.00 203 VAL A O 1
ATOM 1649 N N . HIS A 1 204 ? 11.130 5.116 -19.670 1.00 91.69 204 HIS A N 1
ATOM 1650 C CA . HIS A 1 204 ? 11.323 6.542 -19.453 1.00 91.69 204 HIS A CA 1
ATOM 1651 C C . HIS A 1 204 ? 12.556 6.765 -18.576 1.00 91.69 204 HIS A C 1
ATOM 1653 O O . HIS A 1 204 ? 12.679 6.211 -17.486 1.00 91.69 204 HIS A O 1
ATOM 1659 N N . VAL A 1 205 ? 13.480 7.593 -19.050 1.00 89.88 205 VAL A N 1
ATOM 1660 C CA . VAL A 1 205 ? 14.744 7.876 -18.370 1.00 89.88 205 VAL A CA 1
ATOM 1661 C C . VAL A 1 205 ? 14.641 9.248 -17.711 1.00 89.88 205 VAL A C 1
ATOM 1663 O O . VAL A 1 205 ? 14.623 10.274 -18.389 1.00 89.88 205 VAL A O 1
ATOM 1666 N N . ALA A 1 206 ? 14.597 9.278 -16.382 1.00 89.19 206 ALA A N 1
ATOM 1667 C CA . ALA A 1 206 ? 14.576 10.504 -15.598 1.00 89.19 206 ALA A CA 1
ATOM 1668 C C . ALA A 1 206 ? 15.977 10.784 -15.043 1.00 89.19 206 ALA A C 1
ATOM 1670 O O . ALA A 1 206 ? 16.511 10.015 -14.244 1.00 89.19 206 ALA A O 1
ATOM 1671 N N . HIS A 1 207 ? 16.596 11.891 -15.458 1.00 87.88 207 HIS A N 1
ATOM 1672 C CA . HIS A 1 207 ? 17.866 12.304 -14.863 1.00 87.88 207 HIS A CA 1
ATOM 1673 C C . HIS A 1 207 ? 17.675 12.650 -13.382 1.00 87.88 207 HIS A C 1
ATOM 1675 O O . HIS A 1 207 ? 16.788 13.421 -13.023 1.00 87.88 207 HIS A O 1
ATOM 1681 N N . ALA A 1 208 ? 18.521 12.124 -12.516 1.00 85.12 208 ALA A N 1
ATOM 1682 C CA . ALA A 1 208 ? 18.592 12.489 -11.114 1.00 85.12 208 ALA A CA 1
ATOM 1683 C C . ALA A 1 208 ? 20.060 12.611 -10.705 1.00 85.12 208 ALA A C 1
ATOM 1685 O O . ALA A 1 208 ? 20.940 12.002 -11.307 1.00 85.12 208 ALA A O 1
ATOM 1686 N N . VAL A 1 209 ? 20.326 13.412 -9.681 1.00 84.19 209 VAL A N 1
ATOM 1687 C CA . VAL A 1 209 ? 21.628 13.425 -9.009 1.00 84.19 209 VAL A CA 1
ATOM 1688 C C . VAL A 1 209 ? 21.483 12.691 -7.679 1.00 84.19 209 VAL A C 1
ATOM 1690 O O . VAL A 1 209 ? 20.396 12.785 -7.098 1.00 84.19 209 VAL A O 1
ATOM 1693 N N . PRO A 1 210 ? 22.543 12.020 -7.186 1.00 78.31 210 PRO A N 1
ATOM 1694 C CA . PRO A 1 210 ? 22.519 11.369 -5.881 1.00 78.31 210 PRO A CA 1
ATOM 1695 C C . PRO A 1 210 ? 22.010 12.319 -4.793 1.00 78.31 210 PRO A C 1
ATOM 1697 O O . PRO A 1 210 ? 22.341 13.508 -4.819 1.00 78.31 210 PRO A O 1
ATOM 1700 N N . SER A 1 211 ? 21.258 11.803 -3.821 1.00 75.56 211 SER A N 1
ATOM 1701 C CA . SER A 1 211 ? 20.538 12.526 -2.760 1.00 75.56 211 SER A CA 1
ATOM 1702 C C . SER A 1 211 ? 19.341 13.388 -3.199 1.00 75.56 211 SER A C 1
ATOM 1704 O O . SER A 1 211 ? 18.741 14.078 -2.365 1.00 75.56 211 SER A O 1
ATOM 1706 N N . VAL A 1 212 ? 18.962 13.371 -4.478 1.00 80.94 212 VAL A N 1
ATOM 1707 C CA . VAL A 1 212 ? 17.787 14.097 -5.006 1.00 80.94 212 VAL A CA 1
ATOM 1708 C C . VAL A 1 212 ? 16.802 13.151 -5.699 1.00 80.94 212 VAL A C 1
ATOM 1710 O O . VAL A 1 212 ? 15.619 13.484 -5.812 1.00 80.94 212 VAL A O 1
ATOM 1713 N N . GLU A 1 213 ? 17.242 11.954 -6.087 1.00 81.12 213 GLU A N 1
ATOM 1714 C CA . GLU A 1 213 ? 16.440 10.883 -6.687 1.00 81.12 213 GLU A CA 1
ATOM 1715 C C . GLU A 1 213 ? 15.142 10.625 -5.928 1.00 81.12 213 GLU A C 1
ATOM 1717 O O . GLU A 1 213 ? 14.072 10.690 -6.527 1.00 81.12 213 GLU A O 1
ATOM 1722 N N . TYR A 1 214 ? 15.192 10.475 -4.603 1.00 80.25 214 TYR A N 1
ATOM 1723 C CA . TYR A 1 214 ? 14.004 10.179 -3.804 1.00 80.25 214 TYR A CA 1
ATOM 1724 C C . TYR A 1 214 ? 12.983 11.324 -3.806 1.00 80.25 214 TYR A C 1
ATOM 1726 O O . TYR A 1 214 ? 11.777 11.077 -3.774 1.00 80.25 214 TYR A O 1
ATOM 1734 N N . LYS A 1 215 ? 13.430 12.592 -3.861 1.00 83.69 215 LYS A N 1
ATOM 1735 C CA . LYS A 1 215 ? 12.515 13.743 -3.959 1.00 83.69 215 LYS A CA 1
ATOM 1736 C C . LYS A 1 215 ? 11.809 13.739 -5.302 1.00 83.69 215 LYS A C 1
ATOM 1738 O O . LYS A 1 215 ? 10.618 14.035 -5.349 1.00 83.69 215 LYS A O 1
ATOM 1743 N N . ARG A 1 216 ? 12.541 13.393 -6.363 1.00 85.81 216 ARG A N 1
ATOM 1744 C CA . ARG A 1 216 ? 12.006 13.298 -7.718 1.00 85.81 216 ARG A CA 1
ATOM 1745 C C . ARG A 1 216 ? 11.031 12.132 -7.836 1.00 85.81 216 ARG A C 1
ATOM 1747 O O . ARG A 1 216 ? 9.884 12.361 -8.184 1.00 85.81 216 ARG A O 1
ATOM 1754 N N . MET A 1 217 ? 11.423 10.936 -7.399 1.00 87.81 217 MET A N 1
ATOM 1755 C CA . MET A 1 217 ? 10.542 9.766 -7.316 1.00 87.81 217 MET A CA 1
ATOM 1756 C C . MET A 1 217 ? 9.269 10.073 -6.521 1.00 87.81 217 MET A C 1
ATOM 1758 O O . MET A 1 217 ? 8.170 9.785 -6.978 1.00 87.81 217 MET A O 1
ATOM 1762 N N . ALA A 1 218 ? 9.382 10.710 -5.351 1.00 85.06 218 ALA A N 1
ATOM 1763 C CA . ALA A 1 218 ? 8.215 11.091 -4.559 1.00 85.06 218 ALA A CA 1
ATOM 1764 C C . ALA A 1 218 ? 7.344 12.168 -5.233 1.00 85.06 218 ALA A C 1
ATOM 1766 O O . ALA A 1 218 ? 6.151 12.249 -4.938 1.00 85.06 218 ALA A O 1
ATOM 1767 N N . GLY A 1 219 ? 7.918 13.030 -6.074 1.00 87.88 219 GLY A N 1
ATOM 1768 C CA . GLY A 1 219 ? 7.177 13.961 -6.928 1.00 87.88 219 GLY A CA 1
ATOM 1769 C C . GLY A 1 219 ? 6.381 13.207 -7.988 1.00 87.88 219 GLY A C 1
ATOM 1770 O O . GLY A 1 219 ? 5.156 13.284 -7.997 1.00 87.88 219 GLY A O 1
ATOM 1771 N N . ASP A 1 220 ? 7.066 12.376 -8.768 1.00 88.88 220 ASP A N 1
ATOM 1772 C CA . ASP A 1 220 ? 6.491 11.602 -9.868 1.00 88.88 220 ASP A CA 1
ATOM 1773 C C . ASP A 1 220 ? 5.411 10.617 -9.385 1.00 88.88 220 ASP A C 1
ATOM 1775 O O . ASP A 1 220 ? 4.403 10.426 -10.057 1.00 88.88 220 ASP A O 1
ATOM 1779 N N . VAL A 1 221 ? 5.559 10.028 -8.191 1.00 86.75 221 VAL A N 1
ATOM 1780 C CA . VAL A 1 221 ? 4.513 9.203 -7.555 1.00 86.75 221 VAL A CA 1
ATOM 1781 C C . VAL A 1 221 ? 3.236 10.011 -7.300 1.00 86.75 221 VAL A C 1
ATOM 1783 O O . VAL A 1 221 ? 2.133 9.500 -7.499 1.00 86.75 221 VAL A O 1
ATOM 1786 N N . ARG A 1 222 ? 3.358 11.269 -6.853 1.00 85.69 222 ARG A N 1
ATOM 1787 C CA . ARG A 1 222 ? 2.198 12.139 -6.593 1.00 85.69 222 ARG A CA 1
ATOM 1788 C C . ARG A 1 222 ? 1.540 12.599 -7.887 1.00 85.69 222 ARG A C 1
ATOM 1790 O O . ARG A 1 222 ? 0.316 12.585 -7.957 1.00 85.69 222 ARG A O 1
ATOM 1797 N N . GLU A 1 223 ? 2.335 12.985 -8.880 1.00 88.56 223 GLU A N 1
ATOM 1798 C CA . GLU A 1 223 ? 1.842 13.378 -10.206 1.00 88.56 223 GLU A CA 1
ATOM 1799 C C . GLU A 1 223 ? 1.120 12.210 -10.876 1.00 88.56 223 GLU A C 1
ATOM 1801 O O . GLU A 1 223 ? -0.046 12.327 -11.245 1.00 88.56 223 GLU A O 1
ATOM 1806 N N . TRP A 1 224 ? 1.748 11.032 -10.893 1.00 87.50 224 TRP A N 1
ATOM 1807 C CA . TRP A 1 224 ? 1.121 9.823 -11.409 1.00 87.50 224 TRP A CA 1
ATOM 1808 C C . TRP A 1 224 ? -0.183 9.499 -10.680 1.00 87.50 224 TRP A C 1
ATOM 1810 O O . TRP A 1 224 ? -1.167 9.152 -11.323 1.00 87.50 224 TRP A O 1
ATOM 1820 N N . HIS A 1 225 ? -0.238 9.630 -9.352 1.00 85.69 225 HIS A N 1
ATOM 1821 C CA . HIS A 1 225 ? -1.488 9.412 -8.626 1.00 85.69 225 HIS A CA 1
ATOM 1822 C C . HIS A 1 225 ? -2.588 10.401 -9.044 1.00 85.69 225 HIS A C 1
ATOM 1824 O O . HIS A 1 225 ? -3.738 9.989 -9.190 1.00 85.69 225 HIS A O 1
ATOM 1830 N N . ALA A 1 226 ? -2.254 11.676 -9.258 1.00 86.12 226 ALA A N 1
ATOM 1831 C CA . ALA A 1 226 ? -3.215 12.677 -9.717 1.00 86.12 226 ALA A CA 1
ATOM 1832 C C . ALA A 1 226 ? -3.792 12.329 -11.103 1.00 86.12 226 ALA A C 1
ATOM 1834 O O . ALA A 1 226 ? -4.988 12.514 -11.330 1.00 86.12 226 ALA A O 1
ATOM 1835 N N . ASP A 1 227 ? -2.970 11.750 -11.979 1.00 84.94 227 ASP A N 1
ATOM 1836 C CA . ASP A 1 227 ? -3.363 11.329 -13.329 1.00 84.94 227 ASP A CA 1
ATOM 1837 C C . ASP A 1 227 ? -4.072 9.962 -13.373 1.00 84.94 227 ASP A C 1
ATOM 1839 O O . ASP A 1 227 ? -4.692 9.608 -14.377 1.00 84.94 227 ASP A O 1
ATOM 1843 N N . ASN A 1 228 ? -3.975 9.166 -12.304 1.00 79.00 228 ASN A N 1
ATOM 1844 C CA . ASN A 1 228 ? -4.536 7.815 -12.211 1.00 79.00 228 ASN A CA 1
ATOM 1845 C C . ASN A 1 228 ? -5.460 7.746 -10.980 1.00 79.00 228 ASN A C 1
ATOM 1847 O O . ASN A 1 228 ? -5.039 7.282 -9.915 1.00 79.00 228 ASN A O 1
ATOM 1851 N N . PRO A 1 229 ? -6.706 8.252 -11.087 1.00 69.31 229 PRO A N 1
ATOM 1852 C CA . PRO A 1 229 ? -7.587 8.406 -9.939 1.00 69.31 229 PRO A CA 1
ATOM 1853 C C . PRO A 1 229 ? -7.935 7.058 -9.275 1.00 69.31 229 PRO A C 1
ATOM 1855 O O . PRO A 1 229 ? -7.952 6.023 -9.945 1.00 69.31 229 PRO A O 1
ATOM 1858 N N . PRO A 1 230 ? -8.331 7.066 -7.983 1.00 59.09 230 PRO A N 1
ATOM 1859 C CA . PRO A 1 230 ? -8.521 5.873 -7.136 1.00 59.09 230 PRO A CA 1
ATOM 1860 C C . PRO A 1 230 ? -9.497 4.806 -7.669 1.00 59.09 230 PRO A C 1
ATOM 1862 O O . PRO A 1 230 ? -9.620 3.728 -7.093 1.00 59.09 230 PRO A O 1
ATOM 1865 N N . GLN A 1 231 ? -10.253 5.132 -8.719 1.00 62.34 231 GLN A N 1
ATOM 1866 C CA . GLN A 1 231 ? -11.266 4.279 -9.338 1.00 62.34 231 GLN A CA 1
ATOM 1867 C C . GLN A 1 231 ? -10.658 3.213 -10.259 1.00 62.34 231 GLN A C 1
ATOM 1869 O O . GLN A 1 231 ? -11.328 2.232 -10.574 1.00 62.34 231 GLN A O 1
ATOM 1874 N N . THR A 1 232 ? -9.402 3.375 -10.684 1.00 66.19 232 THR A N 1
ATOM 1875 C CA . THR A 1 232 ? -8.677 2.345 -11.432 1.00 66.19 232 THR A CA 1
ATOM 1876 C C . THR A 1 232 ? -7.853 1.507 -10.469 1.00 66.19 232 THR A C 1
ATOM 1878 O O . THR A 1 232 ? -6.959 2.038 -9.808 1.00 66.19 232 THR A O 1
ATOM 1881 N N . ALA A 1 233 ? -8.120 0.199 -10.407 1.00 66.31 233 ALA A N 1
ATOM 1882 C CA . ALA A 1 233 ? -7.192 -0.731 -9.777 1.00 66.31 233 ALA A CA 1
ATOM 1883 C C . ALA A 1 233 ? -5.812 -0.518 -10.407 1.00 66.31 233 ALA A C 1
ATOM 1885 O O . ALA A 1 233 ? -5.669 -0.537 -11.634 1.00 66.31 233 ALA A O 1
ATOM 1886 N N . ALA A 1 234 ? -4.819 -0.252 -9.566 1.00 81.56 234 ALA A N 1
ATOM 1887 C CA . ALA A 1 234 ? -3.484 0.081 -10.022 1.00 81.56 234 ALA A CA 1
ATOM 1888 C C . ALA A 1 234 ? -2.426 -0.585 -9.150 1.00 81.56 234 ALA A C 1
ATOM 1890 O O . ALA A 1 234 ? -2.648 -0.927 -7.982 1.00 81.56 234 ALA A O 1
ATOM 1891 N N . ILE A 1 235 ? -1.271 -0.802 -9.760 1.00 77.69 235 ILE A N 1
ATOM 1892 C CA . ILE A 1 235 ? -0.158 -1.520 -9.165 1.00 77.69 235 ILE A CA 1
ATOM 1893 C C . ILE A 1 235 ? 1.054 -0.602 -9.188 1.00 77.69 235 ILE A C 1
ATOM 1895 O O . ILE A 1 235 ? 1.430 -0.068 -10.230 1.00 77.69 235 ILE A O 1
ATOM 1899 N N . ILE A 1 236 ? 1.669 -0.453 -8.024 1.00 84.38 236 ILE A N 1
ATOM 1900 C CA . ILE A 1 236 ? 2.879 0.329 -7.822 1.00 84.38 236 ILE A CA 1
ATOM 1901 C C . ILE A 1 236 ? 4.023 -0.641 -7.565 1.00 84.38 236 ILE A C 1
ATOM 1903 O O . ILE A 1 236 ? 3.938 -1.451 -6.646 1.00 84.38 236 ILE A O 1
ATOM 1907 N N . MET A 1 237 ? 5.107 -0.531 -8.326 1.00 86.31 237 MET A N 1
ATOM 1908 C CA . MET A 1 237 ? 6.373 -1.188 -8.026 1.00 86.31 237 MET A CA 1
ATOM 1909 C C . MET A 1 237 ? 7.458 -0.153 -7.755 1.00 86.31 237 MET A C 1
ATOM 1911 O O . MET A 1 237 ? 7.643 0.778 -8.539 1.00 86.31 237 MET A O 1
ATOM 1915 N N . VAL A 1 238 ? 8.206 -0.349 -6.671 1.00 84.69 238 VAL A N 1
ATOM 1916 C CA . VAL A 1 238 ? 9.420 0.425 -6.392 1.00 84.69 238 VAL A CA 1
ATOM 1917 C C . VAL A 1 238 ? 10.624 -0.506 -6.372 1.00 84.69 238 VAL A C 1
ATOM 1919 O O . VAL A 1 238 ? 10.610 -1.522 -5.678 1.00 84.69 238 VAL A O 1
ATOM 1922 N N . ILE A 1 239 ? 11.655 -0.155 -7.137 1.00 85.25 239 ILE A N 1
ATOM 1923 C CA . ILE A 1 239 ? 12.942 -0.852 -7.174 1.00 85.25 239 ILE A CA 1
ATOM 1924 C C . ILE A 1 239 ? 13.977 0.057 -6.510 1.00 85.25 239 ILE A C 1
ATOM 1926 O O . ILE A 1 239 ? 14.379 1.041 -7.123 1.00 85.25 239 ILE A O 1
ATOM 1930 N N . SER A 1 240 ? 14.329 -0.212 -5.253 1.00 85.81 240 SER A N 1
ATOM 1931 C CA . SER A 1 240 ? 15.277 0.586 -4.457 1.00 85.81 240 SER A CA 1
ATOM 1932 C C . SER A 1 240 ? 15.608 -0.142 -3.151 1.00 85.81 240 SER A C 1
ATOM 1934 O O . SER A 1 240 ? 14.747 -0.803 -2.565 1.00 85.81 240 SER A O 1
ATOM 1936 N N . ASP A 1 241 ? 16.837 0.028 -2.670 1.00 82.38 241 ASP A N 1
ATOM 1937 C CA . ASP A 1 241 ? 17.284 -0.465 -1.364 1.00 82.38 241 ASP A CA 1
ATOM 1938 C C . ASP A 1 241 ? 16.875 0.486 -0.220 1.00 82.38 241 ASP A C 1
ATOM 1940 O O . ASP A 1 241 ? 16.854 0.090 0.946 1.00 82.38 241 ASP A O 1
ATOM 1944 N N . ASN A 1 242 ? 16.481 1.722 -0.547 1.00 80.69 242 ASN A N 1
ATOM 1945 C CA . ASN A 1 242 ? 16.165 2.806 0.386 1.00 80.69 242 ASN A CA 1
ATOM 1946 C C . ASN A 1 242 ? 14.708 3.306 0.295 1.00 80.69 242 ASN A C 1
ATOM 1948 O O . ASN A 1 242 ? 14.413 4.487 0.506 1.00 80.69 242 ASN A O 1
ATOM 1952 N N . VAL A 1 243 ? 13.757 2.398 0.058 1.00 80.44 243 VAL A N 1
ATOM 1953 C CA . VAL A 1 243 ? 12.308 2.693 -0.004 1.00 80.44 243 VAL A CA 1
ATOM 1954 C C . VAL A 1 243 ? 11.772 3.444 1.221 1.00 80.44 243 VAL A C 1
ATOM 1956 O O . VAL A 1 243 ? 10.824 4.228 1.104 1.00 80.44 243 VAL A O 1
ATOM 1959 N N . ASP A 1 244 ? 12.379 3.252 2.394 1.00 76.94 244 ASP A N 1
ATOM 1960 C CA . ASP A 1 244 ? 11.965 3.930 3.624 1.00 76.94 244 ASP A CA 1
ATOM 1961 C C . ASP A 1 244 ? 12.004 5.464 3.496 1.00 76.94 244 ASP A C 1
ATOM 1963 O O . ASP A 1 244 ? 11.169 6.140 4.104 1.00 76.94 244 ASP A O 1
ATOM 1967 N N . ILE A 1 245 ? 12.867 6.020 2.634 1.00 73.81 245 ILE A N 1
ATOM 1968 C CA . ILE A 1 245 ? 12.984 7.468 2.395 1.00 73.81 245 ILE A CA 1
ATOM 1969 C C . ILE A 1 245 ? 11.701 8.053 1.780 1.00 73.81 245 ILE A C 1
ATOM 1971 O O . ILE A 1 245 ? 11.289 9.160 2.134 1.00 73.81 245 ILE A O 1
ATOM 1975 N N . ILE A 1 246 ? 11.028 7.310 0.897 1.00 73.56 246 ILE A N 1
ATOM 1976 C CA . ILE A 1 246 ? 9.766 7.733 0.260 1.00 73.56 246 ILE A CA 1
ATOM 1977 C C . ILE A 1 246 ? 8.524 7.087 0.897 1.00 73.56 246 ILE A C 1
ATOM 1979 O O . ILE A 1 246 ? 7.389 7.390 0.514 1.00 73.56 246 ILE A O 1
ATOM 1983 N N . SER A 1 247 ? 8.722 6.227 1.900 1.00 80.19 247 SER A N 1
ATOM 1984 C CA . SER A 1 247 ? 7.679 5.370 2.467 1.00 80.19 247 SER A CA 1
ATOM 1985 C C . SER A 1 247 ? 6.491 6.133 3.041 1.00 80.19 247 SER A C 1
ATOM 1987 O O . SER A 1 247 ? 5.367 5.697 2.846 1.00 80.19 247 SER A O 1
ATOM 1989 N N . ILE A 1 248 ? 6.681 7.284 3.695 1.00 82.19 248 ILE A N 1
ATOM 1990 C CA . ILE A 1 248 ? 5.571 8.018 4.333 1.00 82.19 248 ILE A CA 1
ATOM 1991 C C . ILE A 1 248 ? 4.500 8.406 3.305 1.00 82.19 248 ILE A C 1
ATOM 1993 O O . ILE A 1 248 ? 3.306 8.265 3.572 1.00 82.19 248 ILE A O 1
ATOM 1997 N N . GLY A 1 249 ? 4.920 8.886 2.130 1.00 82.62 249 GLY A N 1
ATOM 1998 C CA . GLY A 1 249 ? 4.000 9.247 1.051 1.00 82.62 249 GLY A CA 1
ATOM 1999 C C . GLY A 1 249 ? 3.274 8.022 0.501 1.00 82.62 249 GLY A C 1
ATOM 2000 O O . GLY A 1 249 ? 2.052 8.033 0.385 1.00 82.62 249 GLY A O 1
ATOM 2001 N N . LEU A 1 250 ? 4.018 6.944 0.245 1.00 87.19 250 LEU A N 1
ATOM 2002 C CA . LEU A 1 250 ? 3.461 5.680 -0.240 1.00 87.19 250 LEU A CA 1
ATOM 2003 C C . LEU A 1 250 ? 2.482 5.057 0.760 1.00 87.19 250 LEU A C 1
ATOM 2005 O O . LEU A 1 250 ? 1.393 4.652 0.380 1.00 87.19 250 LEU A O 1
ATOM 2009 N N . VAL A 1 251 ? 2.820 5.035 2.047 1.00 89.56 251 VAL A N 1
ATOM 2010 C CA . VAL A 1 251 ? 1.973 4.491 3.113 1.00 89.56 251 VAL A CA 1
ATOM 2011 C C . VAL A 1 251 ? 0.631 5.219 3.171 1.00 89.56 251 VAL A C 1
ATOM 2013 O O . VAL A 1 251 ? -0.398 4.565 3.320 1.00 89.56 251 VAL A O 1
ATOM 2016 N N . LYS A 1 252 ? 0.605 6.548 3.026 1.00 86.75 252 LYS A N 1
ATOM 2017 C CA . LYS A 1 252 ? -0.660 7.298 2.945 1.00 86.75 252 LYS A CA 1
ATOM 2018 C C . LYS A 1 252 ? -1.458 6.939 1.701 1.00 86.75 252 LYS A C 1
ATOM 2020 O O . LYS A 1 252 ? -2.626 6.588 1.819 1.00 86.75 252 LYS A O 1
ATOM 2025 N N . LEU A 1 253 ? -0.804 6.933 0.538 1.00 87.38 253 LEU A N 1
ATOM 2026 C CA . LEU A 1 253 ? -1.449 6.560 -0.721 1.00 87.38 253 LEU A CA 1
ATOM 2027 C C . LEU A 1 253 ? -2.097 5.176 -0.631 1.00 87.38 253 LEU A C 1
ATOM 2029 O O . LEU A 1 253 ? -3.258 5.032 -0.990 1.00 87.38 253 LEU A O 1
ATOM 2033 N N . LEU A 1 254 ? -1.397 4.183 -0.085 1.00 89.19 254 LEU A N 1
ATOM 2034 C CA . LEU A 1 254 ? -1.914 2.823 0.076 1.00 89.19 254 LEU A CA 1
ATOM 2035 C C . LEU A 1 254 ? -3.067 2.727 1.089 1.00 89.19 254 LEU A C 1
ATOM 2037 O O . LEU A 1 254 ? -3.906 1.846 0.969 1.00 89.19 254 LEU A O 1
ATOM 2041 N N . GLN A 1 255 ? -3.125 3.601 2.097 1.00 89.81 255 GLN A N 1
ATOM 2042 C CA . GLN A 1 255 ? -4.217 3.626 3.084 1.00 89.81 255 GLN A CA 1
ATOM 2043 C C . GLN A 1 255 ? -5.468 4.366 2.610 1.00 89.81 255 GLN A C 1
ATOM 2045 O O . GLN A 1 255 ? -6.518 4.252 3.245 1.00 89.81 255 GLN A O 1
ATOM 2050 N N . GLU A 1 256 ? -5.344 5.146 1.542 1.00 86.62 256 GLU A N 1
ATOM 2051 C CA . GLU A 1 256 ? -6.412 5.975 0.981 1.00 86.62 256 GLU A CA 1
ATOM 2052 C C . GLU A 1 256 ? -6.906 5.429 -0.365 1.00 86.62 256 GLU A C 1
ATOM 2054 O O . GLU A 1 256 ? -7.989 5.789 -0.819 1.00 86.62 256 GLU A O 1
ATOM 2059 N N . ASN A 1 257 ? -6.143 4.524 -0.983 1.00 86.25 257 ASN A N 1
ATOM 2060 C CA . ASN A 1 257 ? -6.405 3.992 -2.312 1.00 86.25 257 ASN A CA 1
ATOM 2061 C C . ASN A 1 257 ? -6.241 2.472 -2.344 1.00 86.25 257 ASN A C 1
ATOM 2063 O O . ASN A 1 257 ? -5.373 1.904 -1.684 1.00 86.25 257 ASN A O 1
ATOM 2067 N N . LYS A 1 258 ? -7.038 1.804 -3.181 1.00 83.44 258 LYS A N 1
ATOM 2068 C CA . LYS A 1 258 ? -6.911 0.363 -3.432 1.00 83.44 258 LYS A CA 1
ATOM 2069 C C . LYS A 1 258 ? -5.781 0.085 -4.422 1.00 83.44 258 LYS A C 1
ATOM 2071 O O . LYS A 1 258 ? -6.032 -0.222 -5.585 1.00 83.44 258 LYS A O 1
ATOM 2076 N N . TYR A 1 259 ? -4.538 0.183 -3.963 1.00 88.50 259 TYR A N 1
ATOM 2077 C CA . TYR A 1 259 ? -3.371 -0.184 -4.765 1.00 88.50 259 TYR A CA 1
ATOM 2078 C C . TYR A 1 259 ? -2.680 -1.427 -4.221 1.00 88.50 259 TYR A C 1
ATOM 2080 O O . TYR A 1 259 ? -2.589 -1.635 -3.010 1.00 88.50 259 TYR A O 1
ATOM 2088 N N . ASN A 1 260 ? -2.120 -2.223 -5.129 1.00 90.06 260 ASN A N 1
ATOM 2089 C CA . ASN A 1 260 ? -1.139 -3.233 -4.756 1.00 90.06 260 ASN A CA 1
ATOM 2090 C C . ASN A 1 260 ? 0.264 -2.628 -4.838 1.00 90.06 260 ASN A C 1
ATOM 2092 O O . ASN A 1 260 ? 0.638 -2.061 -5.862 1.00 90.06 260 ASN A O 1
ATOM 2096 N N . LEU A 1 261 ? 1.045 -2.793 -3.770 1.00 90.75 261 LEU A N 1
ATOM 2097 C CA . LEU A 1 261 ? 2.465 -2.453 -3.754 1.00 90.75 261 LEU A CA 1
ATOM 2098 C C . LEU A 1 261 ? 3.331 -3.688 -4.009 1.00 90.75 261 LEU A C 1
ATOM 2100 O O . LEU A 1 261 ? 3.162 -4.725 -3.364 1.00 90.75 261 LEU A O 1
ATOM 2104 N N . PHE A 1 262 ? 4.321 -3.524 -4.868 1.00 91.62 262 PHE A N 1
ATOM 2105 C CA . PHE A 1 262 ? 5.407 -4.446 -5.145 1.00 91.62 262 PHE A CA 1
ATOM 2106 C C . PHE A 1 262 ? 6.746 -3.779 -4.847 1.00 91.62 262 PHE A C 1
ATOM 2108 O O . PHE A 1 262 ? 6.913 -2.590 -5.110 1.00 91.62 262 PHE A O 1
ATOM 2115 N N . LEU A 1 263 ? 7.705 -4.536 -4.318 1.00 89.12 263 LEU A N 1
ATOM 2116 C CA . LEU A 1 263 ? 9.059 -4.037 -4.076 1.00 89.12 263 LEU A CA 1
ATOM 2117 C C . LEU A 1 263 ? 10.099 -4.942 -4.727 1.00 89.12 263 LEU A C 1
ATOM 2119 O O . LEU A 1 263 ? 9.973 -6.163 -4.668 1.00 89.12 263 LEU A O 1
ATOM 2123 N N . ALA A 1 264 ? 11.147 -4.350 -5.286 1.00 88.44 264 ALA A N 1
ATOM 2124 C CA . ALA A 1 264 ? 12.382 -5.050 -5.608 1.00 88.44 264 ALA A CA 1
ATOM 2125 C C . ALA A 1 264 ? 13.576 -4.331 -4.976 1.00 88.44 264 ALA A C 1
ATOM 2127 O O . ALA A 1 264 ? 13.598 -3.106 -4.897 1.00 88.44 264 ALA A O 1
ATOM 2128 N N . TYR A 1 265 ? 14.550 -5.099 -4.507 1.00 84.88 265 TYR A N 1
ATOM 2129 C CA . TYR A 1 265 ? 15.725 -4.578 -3.808 1.00 84.88 265 TYR A CA 1
ATOM 2130 C C . TYR A 1 265 ? 16.903 -5.546 -3.956 1.00 84.88 265 TYR A C 1
ATOM 2132 O O . TYR A 1 265 ? 16.712 -6.755 -4.104 1.00 84.88 265 TYR A O 1
ATOM 2140 N N . SER A 1 266 ? 18.131 -5.045 -3.895 1.00 79.75 266 SER A N 1
ATOM 2141 C CA . SER A 1 266 ? 19.370 -5.828 -3.974 1.00 79.75 266 SER A CA 1
ATOM 2142 C C . SER A 1 266 ? 19.638 -6.619 -2.691 1.00 79.75 266 SER A C 1
ATOM 2144 O O . SER A 1 266 ? 20.242 -7.698 -2.723 1.00 79.75 266 SER A O 1
ATOM 2146 N N . PHE A 1 267 ? 19.177 -6.119 -1.544 1.00 76.88 267 PHE A N 1
ATOM 2147 C CA . PHE A 1 267 ? 19.228 -6.822 -0.264 1.00 76.88 267 PHE A CA 1
ATOM 2148 C C . PHE A 1 267 ? 17.954 -6.602 0.541 1.00 76.88 267 PHE A C 1
ATOM 2150 O O . PHE A 1 267 ? 17.296 -5.571 0.457 1.00 76.88 267 PHE A O 1
ATOM 2157 N N . ARG A 1 268 ? 17.585 -7.608 1.336 1.00 71.81 268 ARG A N 1
ATOM 2158 C CA . ARG A 1 268 ? 16.354 -7.542 2.117 1.00 71.81 268 ARG A CA 1
ATOM 2159 C C . ARG A 1 268 ? 16.498 -6.484 3.221 1.00 71.81 268 ARG A C 1
ATOM 2161 O O . ARG A 1 268 ? 17.477 -6.564 3.968 1.00 71.81 268 ARG A O 1
ATOM 2168 N N . PRO A 1 269 ? 15.532 -5.559 3.379 1.00 71.25 269 PRO A N 1
ATOM 2169 C CA . PRO A 1 269 ? 15.534 -4.621 4.493 1.00 71.25 269 PRO A CA 1
ATOM 2170 C C . PRO A 1 269 ? 15.642 -5.355 5.832 1.00 71.25 269 PRO A C 1
ATOM 2172 O O . PRO A 1 269 ? 14.987 -6.378 6.051 1.00 71.25 269 PRO A O 1
ATOM 2175 N N . TYR A 1 270 ? 16.477 -4.834 6.732 1.00 68.69 270 TYR A N 1
ATOM 2176 C CA . TYR A 1 270 ? 16.710 -5.440 8.047 1.00 68.69 270 TYR A CA 1
ATOM 2177 C C . TYR A 1 270 ? 15.495 -5.310 8.980 1.00 68.69 270 TYR A C 1
ATOM 2179 O O . TYR A 1 270 ? 15.307 -6.119 9.888 1.00 68.69 270 TYR A O 1
ATOM 2187 N N . GLN A 1 271 ? 14.654 -4.297 8.758 1.00 71.31 271 GLN A N 1
ATOM 2188 C CA . GLN A 1 271 ? 13.456 -4.031 9.549 1.00 71.31 271 GLN A CA 1
ATOM 2189 C C . GLN A 1 271 ? 12.202 -4.164 8.690 1.00 71.31 271 GLN A C 1
ATOM 2191 O O . GLN A 1 271 ? 12.213 -3.878 7.494 1.00 71.31 271 GLN A O 1
ATOM 2196 N N . MET A 1 272 ? 11.096 -4.580 9.310 1.00 73.38 272 MET A N 1
ATOM 2197 C CA . MET A 1 272 ? 9.812 -4.586 8.617 1.00 73.38 272 MET A CA 1
ATOM 2198 C C . MET A 1 272 ? 9.272 -3.158 8.465 1.00 73.38 272 MET A C 1
ATOM 2200 O O . MET A 1 272 ? 9.017 -2.469 9.456 1.00 73.38 272 MET A O 1
ATOM 2204 N N . SER A 1 273 ? 9.043 -2.746 7.219 1.00 80.69 273 SER A N 1
ATOM 2205 C CA . SER A 1 273 ? 8.510 -1.424 6.879 1.00 80.69 273 SER A CA 1
ATOM 2206 C C . SER A 1 273 ? 7.021 -1.282 7.235 1.00 80.69 273 SER A C 1
ATOM 2208 O O . SER A 1 273 ? 6.301 -2.267 7.417 1.00 80.69 273 SER A O 1
ATOM 2210 N N . TYR A 1 274 ? 6.520 -0.046 7.296 1.00 85.31 274 TYR A N 1
ATOM 2211 C CA . TYR A 1 274 ? 5.075 0.217 7.338 1.00 85.31 274 TYR A CA 1
ATOM 2212 C C . TYR A 1 274 ? 4.385 -0.153 6.020 1.00 85.31 274 TYR A C 1
ATOM 2214 O O . TYR A 1 274 ? 3.168 -0.284 5.998 1.00 85.31 274 TYR A O 1
ATOM 2222 N N . LEU A 1 275 ? 5.136 -0.334 4.934 1.00 87.50 275 LEU A N 1
ATOM 2223 C CA . LEU A 1 275 ? 4.616 -0.709 3.622 1.00 87.50 275 LEU A CA 1
ATOM 2224 C C . LEU A 1 275 ? 4.187 -2.179 3.587 1.00 87.50 275 LEU A C 1
ATOM 2226 O O . LEU A 1 275 ? 5.001 -3.084 3.793 1.00 87.50 275 LEU A O 1
ATOM 2230 N N . LEU A 1 276 ? 2.907 -2.421 3.314 1.00 88.00 276 LEU A N 1
ATOM 2231 C CA . LEU A 1 276 ? 2.352 -3.758 3.161 1.00 88.00 276 LEU A CA 1
ATOM 2232 C C . LEU A 1 276 ? 2.417 -4.183 1.689 1.00 88.00 276 LEU A C 1
ATOM 2234 O O . LEU A 1 276 ? 1.616 -3.755 0.860 1.00 88.00 276 LEU A O 1
ATOM 2238 N N . THR A 1 277 ? 3.379 -5.042 1.366 1.00 88.00 277 THR A N 1
ATOM 2239 C CA . THR A 1 277 ? 3.611 -5.528 0.005 1.00 88.00 277 THR A CA 1
ATOM 2240 C C . THR A 1 277 ? 2.663 -6.667 -0.374 1.00 88.00 277 THR A C 1
ATOM 2242 O O . THR A 1 277 ? 2.181 -7.447 0.453 1.00 88.00 277 THR A O 1
ATOM 2245 N N . SER A 1 278 ? 2.366 -6.757 -1.667 1.00 87.75 278 SER A N 1
ATOM 2246 C CA . SER A 1 278 ? 1.702 -7.903 -2.292 1.00 87.75 278 SER A CA 1
ATOM 2247 C C . SER A 1 278 ? 2.720 -8.922 -2.813 1.00 87.75 278 SER A C 1
ATOM 2249 O O . SER A 1 278 ? 2.452 -10.122 -2.823 1.00 87.75 278 SER A O 1
ATOM 2251 N N . ALA A 1 279 ? 3.896 -8.459 -3.227 1.00 87.94 279 ALA A N 1
ATOM 2252 C CA . ALA A 1 279 ? 4.995 -9.284 -3.704 1.00 87.94 279 ALA A CA 1
ATOM 2253 C C . ALA A 1 279 ? 6.325 -8.550 -3.516 1.00 87.94 279 ALA A C 1
ATOM 2255 O O . ALA A 1 279 ? 6.361 -7.315 -3.484 1.00 87.94 279 ALA A O 1
ATOM 2256 N N . GLU A 1 280 ? 7.396 -9.322 -3.358 1.00 86.44 280 GLU A N 1
ATOM 2257 C CA . GLU A 1 280 ? 8.747 -8.805 -3.160 1.00 86.44 280 GLU A CA 1
ATOM 2258 C C . GLU A 1 280 ? 9.755 -9.619 -3.968 1.00 86.44 280 GLU A C 1
ATOM 2260 O O . GLU A 1 280 ? 9.715 -10.852 -3.968 1.00 86.44 280 GLU A O 1
ATOM 2265 N N . TRP A 1 281 ? 10.697 -8.916 -4.587 1.00 84.50 281 TRP A N 1
ATOM 2266 C CA . TRP A 1 281 ? 11.783 -9.479 -5.376 1.00 84.50 281 TRP A CA 1
ATOM 2267 C C . TRP A 1 281 ? 13.131 -9.108 -4.768 1.00 84.50 281 TRP A C 1
ATOM 2269 O O . TRP A 1 281 ? 13.383 -7.954 -4.430 1.00 84.50 281 TRP A O 1
ATOM 2279 N N . LEU A 1 282 ? 14.007 -10.100 -4.633 1.00 78.94 282 LEU A N 1
ATOM 2280 C CA . LEU A 1 282 ? 15.367 -9.909 -4.141 1.00 78.94 282 LEU A CA 1
ATOM 2281 C C . LEU A 1 282 ? 16.343 -10.086 -5.306 1.00 78.94 282 LEU A C 1
ATOM 2283 O O . LEU A 1 282 ? 16.427 -11.167 -5.882 1.00 78.94 282 LEU A O 1
ATOM 2287 N N . GLY A 1 283 ? 17.122 -9.050 -5.601 1.00 62.84 283 GLY A N 1
ATOM 2288 C CA . GLY A 1 283 ? 18.049 -8.953 -6.729 1.00 62.84 283 GLY A CA 1
ATOM 2289 C C . GLY A 1 283 ? 19.306 -9.827 -6.653 1.00 62.84 283 GLY A C 1
ATOM 2290 O O . GLY A 1 283 ? 20.294 -9.504 -7.303 1.00 62.84 283 GLY A O 1
ATOM 2291 N N . LYS A 1 284 ? 19.322 -10.927 -5.885 1.00 56.28 284 LYS A N 1
ATOM 2292 C CA . LYS A 1 284 ? 20.485 -11.829 -5.824 1.00 56.28 284 LYS A CA 1
ATOM 2293 C C . LYS A 1 284 ? 20.197 -13.230 -6.347 1.00 56.28 284 LYS A C 1
ATOM 2295 O O . LYS A 1 284 ? 19.664 -14.076 -5.635 1.00 56.28 284 LYS A O 1
ATOM 2300 N N . ALA A 1 285 ? 20.775 -13.503 -7.513 1.00 42.19 285 ALA A N 1
ATOM 2301 C CA . ALA A 1 285 ? 21.443 -14.761 -7.807 1.00 42.19 285 ALA A CA 1
ATOM 2302 C C . ALA A 1 285 ? 22.926 -14.483 -8.110 1.00 42.19 285 ALA A C 1
ATOM 2304 O O . ALA A 1 285 ? 23.306 -14.505 -9.261 1.00 42.19 285 ALA A O 1
ATOM 2305 N N . TYR A 1 286 ? 23.756 -14.179 -7.102 1.00 30.84 286 TYR A N 1
ATOM 2306 C CA . TYR A 1 286 ? 25.199 -14.491 -7.089 1.00 30.84 286 TYR A CA 1
ATOM 2307 C C . TYR A 1 286 ? 25.752 -14.284 -5.672 1.00 30.84 286 TYR A C 1
ATOM 2309 O O . TYR A 1 286 ? 25.745 -13.168 -5.158 1.00 30.84 286 TYR A O 1
ATOM 2317 N N . LEU A 1 287 ? 26.154 -15.404 -5.051 1.00 29.91 287 LEU A N 1
ATOM 2318 C CA . LEU A 1 287 ? 27.232 -15.619 -4.063 1.00 29.91 287 LEU A CA 1
ATOM 2319 C C . LEU A 1 287 ? 26.996 -16.966 -3.331 1.00 29.91 287 LEU A C 1
ATOM 2321 O O . LEU A 1 287 ? 26.725 -16.967 -2.138 1.00 29.91 287 LEU A O 1
ATOM 2325 N N . GLN A 1 288 ? 27.043 -18.101 -4.052 1.00 29.36 288 GLN A N 1
ATOM 2326 C CA . GLN A 1 288 ? 27.401 -19.448 -3.536 1.00 29.36 288 GLN A CA 1
ATOM 2327 C C . GLN A 1 288 ? 27.274 -20.535 -4.632 1.00 29.36 288 GLN A C 1
ATOM 2329 O O . GLN A 1 288 ? 26.456 -21.437 -4.535 1.00 29.36 288 GLN A O 1
ATOM 2334 N N . VAL A 1 289 ? 28.087 -20.483 -5.696 1.00 29.38 289 VAL A N 1
ATOM 2335 C CA . VAL A 1 289 ? 28.426 -21.701 -6.482 1.00 29.38 289 VAL A CA 1
ATOM 2336 C C . VAL A 1 289 ? 29.901 -21.678 -6.900 1.00 29.38 289 VAL A C 1
ATOM 2338 O O . VAL A 1 289 ? 30.284 -22.067 -7.995 1.00 29.38 289 VAL A O 1
ATOM 2341 N N . LEU A 1 290 ? 30.765 -21.202 -6.009 1.00 29.48 290 LEU A N 1
ATOM 2342 C CA . LEU A 1 290 ? 32.188 -21.513 -6.058 1.00 29.48 290 LEU A CA 1
ATOM 2343 C C . LEU A 1 290 ? 32.545 -21.987 -4.650 1.00 29.48 290 LEU A C 1
ATOM 2345 O O . LEU A 1 290 ? 32.495 -21.194 -3.716 1.00 29.48 290 LEU A O 1
ATOM 2349 N N . SER A 1 291 ? 32.846 -23.286 -4.523 1.00 29.44 291 SER A N 1
ATOM 2350 C CA . SER A 1 291 ? 33.331 -24.007 -3.325 1.00 29.44 291 SER A CA 1
ATOM 2351 C C . SER A 1 291 ? 32.347 -24.746 -2.395 1.00 29.44 291 SER A C 1
ATOM 2353 O O . SER A 1 291 ? 32.568 -24.776 -1.196 1.00 29.44 291 SER A O 1
ATOM 2355 N N . ILE A 1 292 ? 31.343 -25.472 -2.905 1.00 28.88 292 ILE A N 1
ATOM 2356 C CA . ILE A 1 292 ? 30.954 -26.744 -2.247 1.00 28.88 292 ILE A CA 1
ATOM 2357 C C . ILE A 1 292 ? 30.751 -27.812 -3.322 1.00 28.88 292 ILE A C 1
ATOM 2359 O O . ILE A 1 292 ? 29.636 -28.194 -3.671 1.00 28.88 292 ILE A O 1
ATOM 2363 N N . SER A 1 293 ? 31.859 -28.293 -3.882 1.00 30.95 293 SER A N 1
ATOM 2364 C CA . SER A 1 293 ? 31.905 -29.691 -4.279 1.00 30.95 293 SER A CA 1
ATOM 2365 C C . SER A 1 293 ? 31.959 -30.529 -2.997 1.00 30.95 293 SER A C 1
ATOM 2367 O O . SER A 1 293 ? 32.780 -30.288 -2.114 1.00 30.95 293 SER A O 1
ATOM 2369 N N . THR A 1 294 ? 31.127 -31.570 -2.959 1.00 31.70 294 THR A N 1
ATOM 2370 C CA . THR A 1 294 ? 31.174 -32.737 -2.056 1.00 31.70 294 THR A CA 1
ATOM 2371 C C . THR A 1 294 ? 30.527 -32.632 -0.652 1.00 31.70 294 THR A C 1
ATOM 2373 O O . THR A 1 294 ? 31.033 -31.991 0.257 1.00 31.70 294 THR A O 1
ATOM 2376 N N . VAL A 1 295 ? 29.458 -33.437 -0.500 1.00 32.91 295 VAL A N 1
ATOM 2377 C CA . VAL A 1 295 ? 28.917 -34.111 0.708 1.00 32.91 295 VAL A CA 1
ATOM 2378 C C . VAL A 1 295 ? 28.236 -33.256 1.795 1.00 32.91 295 VAL A C 1
ATOM 2380 O O . VAL A 1 295 ? 28.893 -32.686 2.649 1.00 32.91 295 VAL A O 1
ATOM 2383 N N . PHE A 1 296 ? 26.895 -33.262 1.828 1.00 25.53 296 PHE A N 1
ATOM 2384 C CA . PHE A 1 296 ? 26.061 -33.857 2.898 1.00 25.53 296 PHE A CA 1
ATOM 2385 C C . PHE A 1 296 ? 24.570 -33.561 2.646 1.00 25.53 296 PHE A C 1
ATOM 2387 O O . PHE A 1 296 ? 24.151 -32.420 2.470 1.00 25.53 296 PHE A O 1
ATOM 2394 N N . SER A 1 297 ? 23.758 -34.618 2.644 1.00 30.22 297 SER A N 1
ATOM 2395 C CA . SER A 1 297 ? 22.298 -34.562 2.546 1.00 30.22 297 SER A CA 1
ATOM 2396 C C . SER A 1 297 ? 21.676 -34.026 3.839 1.00 30.22 297 SER A C 1
ATOM 2398 O O . SER A 1 297 ? 21.695 -34.717 4.855 1.00 30.22 297 SER A O 1
ATOM 2400 N N . VAL A 1 298 ? 21.026 -32.861 3.789 1.00 24.17 298 VAL A N 1
ATOM 2401 C CA . VAL A 1 298 ? 20.015 -32.459 4.781 1.00 24.17 298 VAL A CA 1
ATOM 2402 C C . VAL A 1 298 ? 18.757 -32.018 4.039 1.00 24.17 298 VAL A C 1
ATOM 2404 O O . VAL A 1 298 ? 18.748 -31.029 3.311 1.00 24.17 298 VAL A O 1
ATOM 2407 N N . LYS A 1 299 ? 17.675 -32.784 4.218 1.00 28.19 299 LYS A N 1
ATOM 2408 C CA . LYS A 1 299 ? 16.328 -32.442 3.747 1.00 28.19 299 LYS A CA 1
ATOM 2409 C C . LYS A 1 299 ? 15.818 -31.222 4.521 1.00 28.19 299 LYS A C 1
ATOM 2411 O O . LYS A 1 299 ? 15.267 -31.372 5.607 1.00 28.19 299 LYS A O 1
ATOM 2416 N N . VAL A 1 300 ? 15.940 -30.034 3.939 1.00 25.06 300 VAL A N 1
ATOM 2417 C CA . VAL A 1 300 ? 15.113 -28.876 4.303 1.00 25.06 300 VAL A CA 1
ATOM 2418 C C . VAL A 1 300 ? 13.949 -28.832 3.314 1.00 25.06 300 VAL A C 1
ATOM 2420 O O . VAL A 1 300 ? 14.161 -28.877 2.104 1.00 25.06 300 VAL A O 1
ATOM 2423 N N . LYS A 1 301 ? 12.709 -28.811 3.822 1.00 23.69 301 LYS A N 1
ATOM 2424 C CA . LYS A 1 301 ? 11.495 -28.629 3.011 1.00 23.69 301 LYS A CA 1
ATOM 2425 C C . LYS A 1 301 ? 11.654 -27.357 2.173 1.00 23.69 301 LYS A C 1
ATOM 2427 O O . LYS A 1 301 ? 11.681 -26.259 2.718 1.00 23.69 301 LYS A O 1
ATOM 2432 N N . ALA A 1 302 ? 11.787 -27.541 0.863 1.00 23.73 302 ALA A N 1
ATOM 2433 C CA . ALA A 1 302 ? 11.941 -26.477 -0.111 1.00 23.73 302 ALA A CA 1
ATOM 2434 C C . ALA A 1 302 ? 10.711 -25.560 -0.095 1.00 23.73 302 ALA A C 1
ATOM 2436 O O . ALA A 1 302 ? 9.617 -25.956 -0.496 1.00 23.73 302 ALA A O 1
ATOM 2437 N N . VAL A 1 303 ? 10.897 -24.326 0.366 1.00 23.84 303 VAL A N 1
ATOM 2438 C CA . VAL A 1 303 ? 10.039 -23.213 -0.033 1.00 23.84 303 VAL A CA 1
ATOM 2439 C C . VAL A 1 303 ? 10.482 -22.865 -1.450 1.00 23.84 303 VAL A C 1
ATOM 2441 O O . VAL A 1 303 ? 11.591 -22.373 -1.642 1.00 23.84 303 VAL A O 1
ATOM 2444 N N . TYR A 1 304 ? 9.661 -23.194 -2.446 1.00 24.78 304 TYR A N 1
ATOM 2445 C CA . TYR A 1 304 ? 9.877 -22.747 -3.821 1.00 24.78 304 TYR A CA 1
ATOM 2446 C C . TYR A 1 304 ? 9.876 -21.210 -3.833 1.00 24.78 304 TYR A C 1
ATOM 2448 O O . TYR A 1 304 ? 8.841 -20.584 -3.613 1.00 24.78 304 TYR A O 1
ATOM 2456 N N . LEU A 1 305 ? 11.049 -20.606 -4.031 1.00 29.09 305 LEU A N 1
ATOM 2457 C CA . LEU A 1 305 ? 11.209 -19.169 -4.248 1.00 29.09 305 LEU A CA 1
ATOM 2458 C C . LEU A 1 305 ? 11.157 -18.904 -5.762 1.00 29.09 305 LEU A C 1
ATOM 2460 O O . LEU A 1 305 ? 11.842 -19.616 -6.500 1.00 29.09 305 LEU A O 1
ATOM 2464 N N . PRO A 1 306 ? 10.387 -17.914 -6.248 1.00 30.34 306 PRO A N 1
ATOM 2465 C CA . PRO A 1 306 ? 10.460 -17.515 -7.648 1.00 30.34 306 PRO A CA 1
ATOM 2466 C C . PRO A 1 306 ? 11.836 -16.892 -7.949 1.00 30.34 306 PRO A C 1
ATOM 2468 O O . PRO A 1 306 ? 12.335 -16.046 -7.201 1.00 30.34 306 PRO A O 1
ATOM 2471 N N . GLN A 1 307 ? 12.474 -17.365 -9.023 1.00 37.09 307 GLN A N 1
ATOM 2472 C CA . GLN A 1 307 ? 13.732 -16.841 -9.560 1.00 37.09 307 GLN A CA 1
ATOM 2473 C C . GLN A 1 307 ? 13.459 -15.523 -10.286 1.00 37.09 307 GLN A C 1
ATOM 2475 O O . GLN A 1 307 ? 12.949 -15.541 -11.398 1.00 37.09 307 GLN A O 1
ATOM 2480 N N . CYS A 1 308 ? 13.800 -14.376 -9.697 1.00 36.75 308 CYS A N 1
ATOM 2481 C CA . CYS A 1 308 ? 13.627 -13.107 -10.409 1.00 36.75 308 CYS A CA 1
ATOM 2482 C C . CYS A 1 308 ? 14.496 -11.982 -9.829 1.00 36.75 308 CYS A C 1
ATOM 2484 O O . CYS A 1 308 ? 14.092 -11.256 -8.928 1.00 36.75 308 CYS A O 1
ATOM 2486 N N . PHE A 1 309 ? 15.735 -11.903 -10.310 1.00 37.91 309 PHE A N 1
ATOM 2487 C CA . PHE A 1 309 ? 16.239 -10.904 -11.263 1.00 37.91 309 PHE A CA 1
ATOM 2488 C C . PHE A 1 309 ? 17.542 -11.522 -11.803 1.00 37.91 309 PHE A C 1
ATOM 2490 O O . PHE A 1 309 ? 18.420 -11.877 -11.021 1.00 37.91 309 PHE A O 1
ATOM 2497 N N . ILE A 1 310 ? 17.620 -11.724 -13.122 1.00 39.31 310 ILE A N 1
ATOM 2498 C CA . ILE A 1 310 ? 18.654 -12.502 -13.837 1.00 39.31 310 ILE A CA 1
ATOM 2499 C C . ILE A 1 310 ? 18.575 -14.019 -13.578 1.00 39.31 310 ILE A C 1
ATOM 2501 O O . ILE A 1 310 ? 19.303 -14.578 -12.763 1.00 39.31 310 ILE A O 1
ATOM 2505 N N . ALA A 1 311 ? 17.727 -14.715 -14.337 1.00 30.64 311 ALA A N 1
ATOM 2506 C CA . ALA A 1 311 ? 17.861 -16.153 -14.545 1.00 30.64 311 ALA A CA 1
ATOM 2507 C C . ALA A 1 311 ? 17.965 -16.442 -16.050 1.00 30.64 311 ALA A C 1
ATOM 2509 O O . ALA A 1 311 ? 17.036 -16.192 -16.808 1.00 30.64 311 ALA A O 1
ATOM 2510 N N . ASN A 1 312 ? 19.118 -16.997 -16.433 1.00 33.19 312 ASN A N 1
ATOM 2511 C CA . ASN A 1 312 ? 19.386 -17.759 -17.655 1.00 33.19 312 ASN A CA 1
ATOM 2512 C C . ASN A 1 312 ? 19.272 -17.048 -19.013 1.00 33.19 312 ASN A C 1
ATOM 2514 O O . ASN A 1 312 ? 18.400 -17.361 -19.815 1.00 33.19 312 ASN A O 1
ATOM 2518 N N . CYS A 1 313 ? 20.302 -16.275 -19.360 1.00 29.25 313 CYS A N 1
ATOM 2519 C CA . CYS A 1 313 ? 20.782 -16.238 -20.743 1.00 29.25 313 CYS A CA 1
ATOM 2520 C C . CYS A 1 313 ? 22.219 -16.767 -20.790 1.00 29.25 313 CYS A C 1
ATOM 2522 O O . CYS A 1 313 ? 23.169 -16.018 -20.992 1.00 29.25 313 CYS A O 1
ATOM 2524 N N . ALA A 1 314 ? 22.381 -18.083 -20.632 1.00 30.11 314 ALA A N 1
ATOM 2525 C CA . ALA A 1 314 ? 23.509 -18.777 -21.244 1.00 30.11 314 ALA A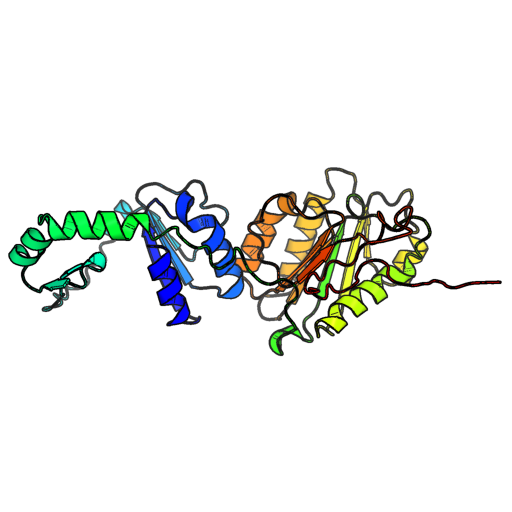 CA 1
ATOM 2526 C C . ALA A 1 314 ? 23.259 -18.822 -22.761 1.00 30.11 314 ALA A C 1
ATOM 2528 O O . ALA A 1 314 ? 22.950 -19.865 -23.328 1.00 30.11 314 ALA A O 1
ATOM 2529 N N . ALA A 1 315 ? 23.331 -17.663 -23.417 1.00 27.83 315 ALA A N 1
ATOM 2530 C CA . ALA A 1 315 ? 23.539 -17.617 -24.850 1.00 27.83 315 ALA A CA 1
ATOM 2531 C C . ALA A 1 315 ? 25.036 -17.847 -25.063 1.00 27.83 315 ALA A C 1
ATOM 2533 O O . ALA A 1 315 ? 25.833 -16.913 -25.076 1.00 27.83 315 ALA A O 1
ATOM 2534 N N . LEU A 1 316 ? 25.412 -19.124 -25.158 1.00 30.11 316 LEU A N 1
ATOM 2535 C CA . LEU A 1 316 ? 26.597 -19.519 -25.906 1.00 30.11 316 LEU A CA 1
ATOM 2536 C C . LEU A 1 316 ? 26.457 -18.895 -27.299 1.00 30.11 316 LEU A C 1
ATOM 2538 O O . LEU A 1 316 ? 25.576 -19.282 -28.065 1.00 30.11 316 LEU A O 1
ATOM 2542 N N . ILE A 1 317 ? 27.284 -17.901 -27.597 1.00 30.64 317 ILE A N 1
ATOM 2543 C CA . ILE A 1 317 ? 27.585 -17.511 -28.972 1.00 30.64 317 ILE A CA 1
ATOM 2544 C C . ILE A 1 317 ? 28.972 -18.114 -29.254 1.00 30.64 317 ILE A C 1
ATOM 2546 O O . ILE A 1 317 ? 29.826 -18.011 -28.369 1.00 30.64 317 ILE A O 1
ATOM 2550 N N . PRO A 1 318 ? 29.157 -18.822 -30.386 1.00 36.59 318 PRO A N 1
ATOM 2551 C CA . PRO A 1 318 ? 30.360 -19.605 -30.679 1.00 36.59 318 PRO A CA 1
ATOM 2552 C C . PRO A 1 318 ? 31.651 -18.788 -30.754 1.00 36.59 318 PRO A C 1
ATOM 2554 O O . PRO A 1 318 ? 31.581 -17.586 -31.103 1.00 36.59 318 PRO A O 1
#

Organism: Brassica napus (NCBI:txid3708)

pLDDT: mean 77.65, std 18.93, range [23.69, 95.69]

InterPro domains:
  IPR021139 NYN domain [PF01936] (144-264)
  IPR024768 Meiosis regulator and mRNA stability factor 1 [PTHR14379] (128-281)

Secondary structure (DSSP, 8-state):
-HHHHHHHHHHSPSS-EEEEE-TTIIIIIHHHHHHHHHHH--EEEEEESS--TTTTTS--SEEEEHHHHHH----------TTPPEEETTTTEEES-HHHHHHHHTSHHHHHHHHHHHHH-----TTTTPPS-PPPPTTTTT-EEEEEEETTTSPPPTT--GGGHHHHHHHHHHHTT--SPEEEEEEE--SSS-HHHHHTTT-EEEE--TTTHHHHHHHHHHHHHHHS-TTS-EEEEEE-S-GGGTHHHHHHHHHHS-EEEEEEESS--SS--S---SEEEE----SSSSS--S--------------SS--------